Protein AF-A0A2B4SQ97-F1 (afdb_monomer)

Nearest PDB structures (foldseek):
  5eke-assembly1_D  TM=6.552E-01  e=1.549E-03  Synechocystis sp. PCC 6803 substr. Kazusa
  6te3-assembly1_A-2  TM=5.591E-01  e=5.714E-03  Homo sapiens
  6fxk-assembly1_A-2  TM=5.061E-01  e=2.547E-03  Homo sapiens
  6fxr-assembly1_A  TM=4.948E-01  e=6.081E-03  Homo sapiens
  6tex-assembly1_A  TM=4.545E-01  e=8.297E-03  Homo sapiens

Foldseek 3Di:
DPPQAFDPDAQEEAEEEEEEDELPPPLLVVLCVVFPCVVQPVRHYQYAYEYEDPPDDPVSNVVVVVVCVPPVRYDYDPDDPALFAQLSVVVVLSNDNRHHHYLKYKAAYSQKQALVLLVSLQSVVDDSPQEKEAAWDQPDQAAIWHARNIIMDGNVLSVQLVPPDLQPQWGDSHNGLSSQVSVQVCVVVVNDHQYWHDPLEAAPDQLVVPPCLPQPALSCVRHRMGGNHDSVSSNNCRVRNVSHNDPPDRDDTDGCVRVHPHPNHRDLVPDDDQRRDDIDRVNVVDHDDCVSHDDPPDD

Solvent-accessible surface area (backbone atoms only — not comparable to full-atom values): 16457 Å² total; per-residue (Å²): 130,96,78,79,71,65,48,93,81,47,54,67,28,49,34,38,37,39,32,46,44,61,74,84,47,54,63,36,53,50,28,42,55,75,31,56,50,66,73,46,74,66,52,54,26,38,63,37,37,37,25,51,58,38,92,62,52,73,66,55,48,50,51,50,52,53,51,39,73,73,66,71,40,68,45,70,39,97,34,59,95,63,57,37,44,20,58,50,50,54,50,51,55,51,48,45,63,28,47,39,43,46,43,29,37,37,40,26,38,57,32,48,35,56,26,51,40,44,50,57,56,48,56,81,78,46,70,69,57,35,25,38,40,28,38,59,48,68,89,44,67,49,51,31,35,48,42,52,58,43,32,35,32,10,40,58,42,57,50,53,65,70,67,47,58,68,85,71,42,61,30,28,52,48,36,30,60,26,51,29,52,53,50,50,56,42,48,76,70,72,49,78,71,47,46,32,36,40,87,33,45,45,62,77,79,40,38,73,79,39,76,74,57,80,77,45,72,36,42,40,79,69,28,51,28,37,26,44,30,47,44,66,49,36,43,57,40,48,78,51,16,71,58,41,80,67,78,92,64,82,80,86,74,42,43,42,76,76,74,36,96,39,65,88,34,58,42,74,90,72,49,59,74,70,72,43,73,80,74,40,46,44,76,71,65,70,82,63,60,74,87,69,47,64,85,78,77,78,131

Radius of gyration: 18.59 Å; Cα contacts (8 Å, |Δi|>4): 536; chains: 1; bounding box: 49×45×44 Å

Organism: Stylophora pistillata (NCBI:txid50429)

Sequence (299 aa):
MSSLQEVVNKVSVMLLLIVTTAPSRFDRREAIRATWWKNCDGTEVKCVFFTDGLRLTTDLQKNLSAEQKIHRDIEFMPFEETRIFGIRFLYQILWAKAKFKFKFMLHMDDDYFLCLENLKSELYHRPSKSLVWGSYHCSFKDIIYVDEAWIVFSSDVIERFLSQDPQTILCHPHSDQQIAVWLSTLNGSKVTLIEFHDQRLHHYPPARQLDHFKNFPRICDKYLGVHGSSPEMITNFWRNSADKRLILKLPKLTRITETCHFPNVFNISKVAGMYQFDLRPCITNPRWTPGEGMWRGTQ

pLDDT: mean 91.1, std 11.52, range [30.0, 98.81]

Structure (mmCIF, N/CA/C/O backbone):
data_AF-A0A2B4SQ97-F1
#
_entry.id   AF-A0A2B4SQ97-F1
#
loop_
_atom_site.group_PDB
_atom_site.id
_atom_site.type_symbol
_atom_site.label_atom_id
_atom_site.label_alt_id
_atom_site.label_comp_id
_atom_site.label_asym_id
_atom_site.label_entity_id
_atom_site.label_seq_id
_atom_site.pdbx_PDB_ins_code
_atom_site.Cartn_x
_atom_site.Cartn_y
_atom_site.Cartn_z
_atom_site.occupancy
_atom_site.B_iso_or_equiv
_atom_site.auth_seq_id
_atom_site.auth_comp_id
_atom_site.auth_asym_id
_atom_site.auth_atom_id
_atom_site.pdbx_PDB_model_num
ATOM 1 N N . MET A 1 1 ? 18.515 4.394 4.996 1.00 55.19 1 MET A N 1
ATOM 2 C CA . MET A 1 1 ? 17.547 3.543 5.731 1.00 55.19 1 MET A CA 1
ATOM 3 C C . MET A 1 1 ? 18.087 3.040 7.084 1.00 55.19 1 MET A C 1
ATOM 5 O O . MET A 1 1 ? 17.504 2.133 7.658 1.00 55.19 1 MET A O 1
ATOM 9 N N . SER A 1 2 ? 19.161 3.622 7.642 1.00 46.09 2 SER A N 1
ATOM 10 C CA . SER A 1 2 ? 19.924 3.050 8.771 1.00 46.09 2 SER A CA 1
ATOM 11 C C . SER A 1 2 ? 19.325 3.261 10.175 1.00 46.09 2 SER A C 1
ATOM 13 O O . SER A 1 2 ? 20.053 3.153 11.155 1.00 46.09 2 SER A O 1
ATOM 15 N N . SER A 1 3 ? 18.033 3.582 10.301 1.00 57.16 3 SER A N 1
ATOM 16 C CA . SER A 1 3 ? 17.378 3.870 11.592 1.00 57.16 3 SER A CA 1
ATOM 17 C C . SER A 1 3 ? 16.227 2.921 11.950 1.00 57.16 3 SER A C 1
ATOM 19 O O . SER A 1 3 ? 15.632 3.059 13.018 1.00 57.16 3 SER A O 1
ATOM 21 N N . LEU A 1 4 ? 15.894 1.949 11.092 1.00 74.56 4 LEU A N 1
ATOM 22 C CA . LEU A 1 4 ? 14.848 0.969 11.387 1.00 74.56 4 LEU A CA 1
ATOM 23 C C . LEU A 1 4 ? 15.393 -0.123 12.312 1.00 74.56 4 LEU A C 1
ATOM 25 O O . LEU A 1 4 ? 16.046 -1.062 11.868 1.00 74.56 4 LEU A O 1
ATOM 29 N N . GLN A 1 5 ? 15.112 0.006 13.608 1.00 81.25 5 GLN A N 1
ATOM 30 C CA . GLN A 1 5 ? 15.460 -1.013 14.594 1.00 81.25 5 GLN A CA 1
ATOM 31 C C . GLN A 1 5 ? 14.360 -2.076 14.694 1.00 81.25 5 GLN A C 1
ATOM 33 O O . GLN A 1 5 ? 13.195 -1.765 14.988 1.00 81.25 5 GLN A O 1
ATOM 38 N N . GLU A 1 6 ? 14.749 -3.331 14.480 1.00 88.81 6 GLU A N 1
ATOM 39 C CA . GLU A 1 6 ? 13.910 -4.498 14.731 1.00 88.81 6 GLU A CA 1
ATOM 40 C C . GLU A 1 6 ? 13.592 -4.616 16.224 1.00 88.81 6 GLU A C 1
ATOM 42 O O . GLU A 1 6 ? 14.471 -4.490 17.079 1.00 88.81 6 GLU A O 1
ATOM 47 N N . VAL A 1 7 ? 12.316 -4.826 16.550 1.00 91.94 7 VAL A N 1
ATOM 48 C CA . VAL A 1 7 ? 11.899 -5.033 17.942 1.00 91.94 7 VAL A CA 1
ATOM 49 C C . VAL A 1 7 ? 12.003 -6.510 18.300 1.00 91.94 7 VAL A C 1
ATOM 51 O O . VAL A 1 7 ? 11.612 -7.376 17.519 1.00 91.94 7 VAL A O 1
ATOM 54 N N . VAL A 1 8 ? 12.484 -6.791 19.513 1.00 86.44 8 VAL A N 1
ATOM 55 C CA . VAL A 1 8 ? 12.654 -8.163 20.022 1.00 86.44 8 VAL A CA 1
ATOM 56 C C . VAL A 1 8 ? 11.306 -8.893 20.086 1.00 86.44 8 VAL A C 1
ATOM 58 O O . VAL A 1 8 ? 11.167 -10.009 19.593 1.00 86.44 8 VAL A O 1
ATOM 61 N N . ASN A 1 9 ? 10.284 -8.228 20.633 1.00 91.12 9 ASN A N 1
ATOM 62 C CA . ASN A 1 9 ? 8.938 -8.776 20.785 1.00 91.12 9 ASN A CA 1
ATOM 63 C C . ASN A 1 9 ? 7.972 -8.101 19.807 1.00 91.12 9 ASN A C 1
ATOM 65 O O . ASN A 1 9 ? 7.363 -7.078 20.114 1.00 91.12 9 ASN A O 1
ATOM 69 N N . LYS A 1 10 ? 7.847 -8.682 18.610 1.00 94.00 10 LYS A N 1
ATOM 70 C CA . LYS A 1 10 ? 6.918 -8.206 17.576 1.00 94.00 10 LYS A CA 1
ATOM 71 C C . LYS A 1 10 ? 5.472 -8.531 17.944 1.00 94.00 10 LYS A C 1
ATOM 73 O O . LYS A 1 10 ? 5.150 -9.679 18.259 1.00 94.00 10 LYS A O 1
ATOM 78 N N . VAL A 1 11 ? 4.593 -7.540 17.819 1.00 93.69 11 VAL A N 1
ATOM 79 C CA . VAL A 1 11 ? 3.143 -7.727 17.976 1.00 93.69 11 VAL A CA 1
ATOM 80 C C . VAL A 1 11 ? 2.622 -8.582 16.821 1.00 93.69 11 VAL A C 1
ATOM 82 O O . VAL A 1 11 ? 3.017 -8.375 15.672 1.00 93.69 11 VAL A O 1
ATOM 85 N N . SER A 1 12 ? 1.763 -9.555 17.134 1.00 97.12 12 SER A N 1
ATOM 86 C CA . SER A 1 12 ? 1.146 -10.433 16.137 1.00 97.12 12 SER A CA 1
ATOM 87 C C . SER A 1 12 ? -0.254 -9.948 15.782 1.00 97.12 12 SER A C 1
ATOM 89 O O . SER A 1 12 ? -1.074 -9.795 16.679 1.00 97.12 12 SER A O 1
ATOM 91 N N . VAL A 1 13 ? -0.527 -9.735 14.496 1.00 97.44 13 VAL A N 1
ATOM 92 C CA . VAL A 1 13 ? -1.835 -9.290 13.984 1.00 97.44 13 VAL A CA 1
ATOM 93 C C . VAL A 1 13 ? -2.258 -10.121 12.775 1.00 97.44 13 VAL A C 1
ATOM 95 O O . VAL A 1 13 ? -1.425 -10.721 12.092 1.00 97.44 13 VAL A O 1
ATOM 98 N N . MET A 1 14 ? -3.555 -10.182 12.478 1.00 97.75 14 MET A N 1
ATOM 99 C CA . MET A 1 14 ? -4.009 -10.786 11.225 1.00 97.75 14 MET A CA 1
ATOM 100 C C . MET A 1 14 ? -3.671 -9.867 10.051 1.00 97.75 14 MET A C 1
ATOM 102 O O . MET A 1 14 ? -3.045 -10.317 9.091 1.00 97.75 14 MET A O 1
ATOM 106 N N . LEU A 1 15 ? -4.055 -8.595 10.156 1.00 98.62 15 LEU A N 1
ATOM 107 C CA . LEU A 1 15 ? -3.886 -7.589 9.116 1.00 98.62 15 LEU A CA 1
ATOM 108 C C . LEU A 1 15 ? -3.093 -6.394 9.653 1.00 98.62 15 LEU A C 1
ATOM 110 O O . LEU A 1 15 ? -3.473 -5.777 10.648 1.00 98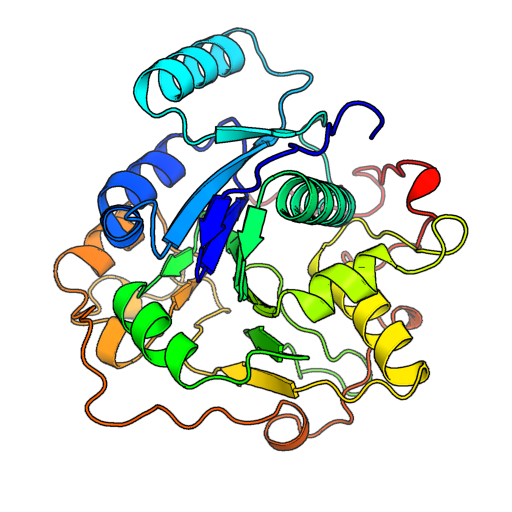.62 15 LEU A O 1
ATOM 114 N N . LEU A 1 16 ? -2.009 -6.049 8.966 1.00 98.69 16 LEU A N 1
ATOM 115 C CA . LEU A 1 16 ? -1.349 -4.756 9.101 1.00 98.69 16 LEU A CA 1
ATOM 116 C C . LEU A 1 16 ? -1.810 -3.858 7.949 1.00 98.69 16 LEU A C 1
ATOM 118 O O . LEU A 1 16 ? -1.516 -4.146 6.793 1.00 98.69 16 LEU A O 1
ATOM 122 N N . LEU A 1 17 ? -2.547 -2.798 8.256 1.00 98.75 17 LEU A N 1
ATOM 123 C CA . LEU A 1 17 ? -3.081 -1.851 7.285 1.00 98.75 17 LEU A CA 1
ATOM 124 C C . LEU A 1 17 ? -2.241 -0.571 7.320 1.00 98.75 17 LEU A C 1
ATOM 126 O O . LEU A 1 17 ? -2.154 0.105 8.346 1.00 98.75 17 LEU A O 1
ATOM 130 N N . ILE A 1 18 ? -1.612 -0.256 6.196 1.00 98.62 18 ILE A N 1
ATOM 131 C CA . ILE A 1 18 ? -0.789 0.933 5.996 1.00 98.62 18 ILE A CA 1
ATOM 132 C C . ILE A 1 18 ? -1.516 1.871 5.041 1.00 98.62 18 ILE A C 1
ATOM 134 O O . ILE A 1 18 ? -1.800 1.491 3.907 1.00 98.62 18 ILE A O 1
ATOM 138 N N . VAL A 1 19 ? -1.781 3.095 5.501 1.00 98.69 19 VAL A N 1
ATOM 139 C CA . VAL A 1 19 ? -2.300 4.176 4.654 1.00 98.69 19 VAL A CA 1
ATOM 140 C C . VAL A 1 19 ? -1.196 5.184 4.386 1.00 98.69 19 VAL A C 1
ATOM 142 O O . VAL A 1 19 ? -0.688 5.804 5.323 1.00 98.69 19 VAL A O 1
ATOM 145 N N . THR A 1 20 ? -0.849 5.387 3.120 1.00 97.38 20 THR A N 1
ATOM 146 C CA . THR A 1 20 ? 0.106 6.425 2.716 1.00 97.38 20 THR A CA 1
ATOM 147 C C . THR A 1 20 ? -0.618 7.761 2.556 1.00 97.38 20 THR A C 1
ATOM 149 O O . THR A 1 20 ? -1.603 7.863 1.830 1.00 97.38 20 THR A O 1
ATOM 152 N N . THR A 1 21 ? -0.140 8.801 3.238 1.00 96.88 21 THR A N 1
ATOM 153 C CA . THR A 1 21 ? -0.777 10.125 3.262 1.00 96.88 21 THR A CA 1
ATOM 154 C C . THR A 1 21 ? 0.260 11.242 3.286 1.00 96.88 21 THR A C 1
ATOM 156 O O . THR A 1 21 ? 1.352 11.086 3.831 1.00 96.88 21 THR A O 1
ATOM 159 N N . ALA A 1 22 ? -0.066 12.380 2.674 1.00 95.19 22 ALA A N 1
ATOM 160 C CA . ALA A 1 22 ? 0.820 13.539 2.681 1.00 95.19 22 ALA A CA 1
ATOM 161 C C . ALA A 1 22 ? 0.724 14.310 4.015 1.00 95.19 22 ALA A C 1
ATOM 163 O O . ALA A 1 22 ? -0.360 14.375 4.611 1.00 95.19 22 ALA A O 1
ATOM 164 N N . PRO A 1 23 ? 1.802 14.987 4.455 1.00 94.94 23 PRO A N 1
ATOM 165 C CA . PRO A 1 23 ? 1.831 15.769 5.697 1.00 94.94 23 PRO A CA 1
ATOM 166 C C . PRO A 1 23 ? 0.636 16.716 5.869 1.00 94.94 23 PRO A C 1
ATOM 168 O O . PRO A 1 23 ? 0.030 16.792 6.941 1.00 94.94 23 PRO A O 1
ATOM 171 N N . SER A 1 24 ? 0.260 17.391 4.783 1.00 95.25 24 SER A N 1
ATOM 172 C CA . SER A 1 24 ? -0.792 18.410 4.721 1.00 95.25 24 SER A CA 1
ATOM 173 C C . SER A 1 24 ? -2.225 17.866 4.762 1.00 95.25 24 SER A C 1
ATOM 175 O O . SER A 1 24 ? -3.145 18.630 5.045 1.00 95.25 24 SER A O 1
ATOM 177 N N . ARG A 1 25 ? -2.440 16.567 4.520 1.00 96.69 25 ARG A N 1
ATOM 178 C CA . ARG A 1 25 ? -3.770 15.948 4.344 1.00 96.69 25 ARG A CA 1
ATOM 179 C C . ARG A 1 25 ? -4.413 15.506 5.663 1.00 96.69 25 ARG A C 1
ATOM 181 O O . ARG A 1 25 ? -4.807 14.351 5.832 1.00 96.69 25 ARG A O 1
ATOM 188 N N . PHE A 1 26 ? -4.480 16.427 6.623 1.00 96.94 26 PHE A N 1
ATOM 189 C CA . PHE A 1 26 ? -5.114 16.182 7.924 1.00 96.94 26 PHE A CA 1
ATOM 190 C C . PHE A 1 26 ? -6.590 15.786 7.779 1.00 96.94 26 PHE A C 1
ATOM 192 O O . PHE A 1 26 ? -7.036 14.838 8.415 1.00 96.94 26 PHE A O 1
ATOM 199 N N . ASP A 1 27 ? -7.318 16.463 6.894 1.00 97.75 27 ASP A N 1
ATOM 200 C CA . ASP A 1 27 ? -8.733 16.230 6.592 1.00 97.75 27 ASP A CA 1
ATOM 201 C C . ASP A 1 27 ? -9.017 14.797 6.110 1.00 97.75 27 ASP A C 1
ATOM 203 O O . ASP A 1 27 ? -9.977 14.163 6.556 1.00 97.75 27 ASP A O 1
ATOM 207 N N . ARG A 1 28 ? -8.157 14.243 5.244 1.00 98.31 28 ARG A N 1
ATOM 208 C CA . ARG A 1 28 ? -8.256 12.846 4.795 1.00 98.31 28 ARG A CA 1
ATOM 209 C C . ARG A 1 28 ? -8.032 11.878 5.948 1.00 98.31 28 ARG A C 1
ATOM 211 O O . ARG A 1 28 ? -8.839 10.968 6.143 1.00 98.31 28 ARG A O 1
ATOM 218 N N . ARG A 1 29 ? -6.976 12.089 6.743 1.00 98.44 29 ARG A N 1
ATOM 219 C CA . ARG A 1 29 ? -6.704 11.254 7.925 1.00 98.44 29 ARG A CA 1
ATOM 220 C C . ARG A 1 29 ? -7.850 11.318 8.930 1.00 98.44 29 ARG A C 1
ATOM 222 O O . ARG A 1 29 ? -8.262 10.282 9.444 1.00 98.44 29 ARG A O 1
ATOM 229 N N . GLU A 1 30 ? -8.398 12.501 9.191 1.00 98.44 30 GLU A N 1
ATOM 230 C CA . GLU A 1 30 ? -9.537 12.691 10.089 1.00 98.44 30 GLU A CA 1
ATOM 231 C C . GLU A 1 30 ? -10.791 11.965 9.584 1.00 98.44 30 GLU A C 1
ATOM 233 O O . GLU A 1 30 ? -11.404 11.214 10.345 1.00 98.44 30 GLU A O 1
ATOM 238 N N . ALA A 1 31 ? -11.138 12.103 8.302 1.00 98.56 31 ALA A N 1
ATOM 239 C CA . ALA A 1 31 ? -12.279 11.400 7.716 1.00 98.56 31 ALA A CA 1
ATOM 240 C C . ALA A 1 31 ? -12.116 9.875 7.782 1.00 98.56 31 ALA A C 1
ATOM 242 O O . ALA A 1 31 ? -13.057 9.161 8.136 1.00 98.56 31 ALA A O 1
ATOM 243 N N . ILE A 1 32 ? -10.914 9.361 7.513 1.00 98.69 32 ILE A N 1
ATOM 244 C CA . ILE A 1 32 ? -10.603 7.937 7.666 1.00 98.69 32 ILE A CA 1
ATOM 245 C C . ILE A 1 32 ? -10.781 7.500 9.131 1.00 98.69 32 ILE A C 1
ATOM 247 O O . ILE A 1 32 ? -11.526 6.552 9.397 1.00 98.69 32 ILE A O 1
ATOM 251 N N . ARG A 1 33 ? -10.189 8.225 10.094 1.00 98.38 33 ARG A N 1
ATOM 252 C CA . ARG A 1 33 ? -10.339 7.960 11.542 1.00 98.38 33 ARG A CA 1
ATOM 253 C C . ARG A 1 33 ? -11.798 7.962 11.991 1.00 98.38 33 ARG A C 1
ATOM 255 O O . ARG A 1 33 ? -12.199 7.143 12.817 1.00 98.38 33 ARG A O 1
ATOM 262 N N . ALA A 1 34 ? -12.600 8.875 11.452 1.00 98.06 34 ALA A N 1
ATOM 263 C CA . ALA A 1 34 ? -14.011 9.020 11.785 1.00 98.06 34 ALA A CA 1
ATOM 264 C C . ALA A 1 34 ? -14.903 7.912 11.190 1.00 98.06 34 ALA A C 1
ATOM 266 O O . ALA A 1 34 ? -16.076 7.814 11.575 1.00 98.06 34 ALA A O 1
ATOM 267 N N . THR A 1 35 ? -14.371 7.076 10.295 1.00 98.12 35 THR A N 1
ATOM 268 C CA . THR A 1 35 ? -15.129 6.094 9.514 1.00 98.12 35 THR A CA 1
ATOM 269 C C . THR A 1 35 ? -14.584 4.675 9.684 1.00 98.12 35 THR A C 1
ATOM 271 O O . THR A 1 35 ? -14.587 4.161 10.802 1.00 98.12 35 THR A O 1
ATOM 274 N N . TRP A 1 36 ? -14.140 4.023 8.607 1.00 97.06 36 TRP A N 1
ATOM 275 C CA . TRP A 1 36 ? -13.773 2.607 8.578 1.00 97.06 36 TRP A CA 1
ATOM 276 C C . TRP A 1 36 ? -12.572 2.279 9.471 1.00 97.06 36 TRP A C 1
ATOM 278 O O . TRP A 1 36 ? -12.444 1.146 9.932 1.00 97.06 36 TRP A O 1
ATOM 288 N N . TRP A 1 37 ? -11.734 3.264 9.809 1.00 97.81 37 TRP A N 1
ATOM 289 C CA . TRP A 1 37 ? -10.631 3.086 10.758 1.00 97.81 37 TRP A CA 1
ATOM 290 C C . TRP A 1 37 ? -11.106 2.750 12.177 1.00 97.81 37 TRP A C 1
ATOM 292 O O . TRP A 1 37 ? -10.355 2.187 12.969 1.00 97.81 37 TRP A O 1
ATOM 302 N N . LYS A 1 38 ? -12.371 3.033 12.517 1.00 96.25 38 LYS A N 1
ATOM 303 C CA . LYS A 1 38 ? -12.968 2.615 13.798 1.00 96.25 38 LYS A CA 1
ATOM 304 C C . LYS A 1 38 ? -12.954 1.097 13.992 1.00 96.25 38 LYS A C 1
ATOM 306 O O . LYS A 1 38 ? -13.005 0.637 15.126 1.00 96.25 38 LYS A O 1
ATOM 311 N N . ASN A 1 39 ? -12.837 0.338 12.903 1.00 95.31 39 ASN A N 1
ATOM 312 C CA . ASN A 1 39 ? -12.751 -1.121 12.915 1.00 95.31 39 ASN A CA 1
ATOM 313 C C . ASN A 1 39 ? -11.303 -1.644 13.070 1.00 95.31 39 ASN A C 1
ATOM 315 O O . ASN A 1 39 ? -11.069 -2.856 13.036 1.00 95.31 39 ASN A O 1
ATOM 319 N N . CYS A 1 40 ? -10.324 -0.750 13.255 1.00 95.75 40 CYS A N 1
ATOM 320 C CA . CYS A 1 40 ? -8.940 -1.074 13.598 1.00 95.75 40 CYS A CA 1
ATOM 321 C C . CYS A 1 40 ? -8.806 -1.301 15.115 1.00 95.75 40 CYS A C 1
ATOM 323 O O . CYS A 1 40 ? -8.508 -0.381 15.873 1.00 95.75 40 CYS A O 1
ATOM 325 N N . ASP A 1 41 ? -9.024 -2.536 15.563 1.00 92.00 41 ASP A N 1
ATOM 326 C CA . ASP A 1 41 ? -9.043 -2.907 16.990 1.00 92.00 41 ASP A CA 1
ATOM 327 C C . ASP A 1 41 ? -7.652 -3.027 17.653 1.00 92.00 41 ASP A C 1
ATOM 329 O O . ASP A 1 41 ? -7.551 -3.192 18.869 1.00 92.00 41 ASP A O 1
ATOM 333 N N . GLY A 1 42 ? -6.567 -2.964 16.877 1.00 90.25 42 GLY A N 1
ATOM 334 C CA . GLY A 1 42 ? -5.191 -3.082 17.365 1.00 90.25 42 GLY A CA 1
ATOM 335 C C . GLY A 1 42 ? -4.754 -4.499 17.755 1.00 90.25 42 GLY A C 1
ATOM 336 O O . GLY A 1 42 ? -3.595 -4.676 18.132 1.00 90.25 42 GLY A O 1
ATOM 337 N N . THR A 1 43 ? -5.634 -5.497 17.643 1.00 90.69 43 THR A N 1
ATOM 338 C CA . THR A 1 43 ? -5.379 -6.903 18.007 1.00 90.69 43 THR A CA 1
ATOM 339 C C . THR A 1 43 ? -5.451 -7.819 16.788 1.00 90.69 43 THR A C 1
ATOM 341 O O . THR A 1 43 ? -4.492 -8.519 16.467 1.00 90.69 43 THR A O 1
ATOM 344 N N . GLU A 1 44 ? -6.559 -7.779 16.058 1.00 95.31 44 GLU A N 1
ATOM 345 C CA . GLU A 1 44 ? -6.754 -8.448 14.780 1.00 95.31 44 GLU A CA 1
ATOM 346 C C . GLU A 1 44 ? -6.210 -7.574 13.645 1.00 95.31 44 GLU A C 1
ATOM 348 O O . GLU A 1 44 ? -5.498 -8.074 12.766 1.00 95.31 44 GLU A O 1
ATOM 353 N N . VAL A 1 45 ? -6.494 -6.268 13.697 1.00 97.50 45 VAL A N 1
ATOM 354 C CA . VAL A 1 45 ? -6.093 -5.294 12.675 1.00 97.50 45 VAL A CA 1
ATOM 355 C C . VAL A 1 45 ? -5.321 -4.137 13.295 1.00 97.50 45 VAL A C 1
ATOM 357 O O . VAL A 1 45 ? -5.856 -3.374 14.101 1.00 97.50 45 VAL A O 1
ATOM 360 N N . LYS A 1 46 ? -4.067 -3.954 12.872 1.00 98.00 46 LYS A N 1
ATOM 361 C CA . LYS A 1 46 ? -3.276 -2.765 13.207 1.00 98.00 46 LYS A CA 1
ATOM 362 C C . LYS A 1 46 ? -3.264 -1.811 12.021 1.00 98.00 46 LYS A C 1
ATOM 364 O O . LYS A 1 46 ? -2.740 -2.166 10.974 1.00 98.00 46 LYS A O 1
ATOM 369 N N . CYS A 1 47 ? -3.785 -0.604 12.214 1.00 98.50 47 CYS A N 1
ATOM 370 C CA . CYS A 1 47 ? -3.764 0.460 11.211 1.00 98.50 47 CYS A CA 1
ATOM 371 C C . CYS A 1 47 ? -2.718 1.519 11.571 1.00 98.50 47 CYS A C 1
ATOM 373 O O . CYS A 1 47 ? -2.581 1.860 12.752 1.00 98.50 47 CYS A O 1
ATOM 375 N N . VAL A 1 48 ? -1.967 1.995 10.575 1.00 98.38 48 VAL A N 1
ATOM 376 C CA . VAL A 1 48 ? -0.934 3.034 10.722 1.00 98.38 48 VAL A CA 1
ATOM 377 C C . VAL A 1 48 ? -0.914 3.942 9.494 1.00 98.38 48 VAL A C 1
ATOM 379 O O . VAL A 1 48 ? -0.904 3.466 8.358 1.00 98.38 48 VAL A O 1
ATOM 382 N N . PHE A 1 49 ? -0.901 5.253 9.727 1.00 98.69 49 PHE A N 1
ATOM 383 C CA . PHE A 1 49 ? -0.668 6.249 8.689 1.00 98.69 49 PHE A CA 1
ATOM 384 C C . PHE A 1 49 ? 0.829 6.420 8.475 1.00 98.69 49 PHE A C 1
ATOM 386 O O . PHE A 1 49 ? 1.583 6.545 9.434 1.00 98.69 49 PHE A O 1
ATOM 393 N N . PHE A 1 50 ? 1.259 6.486 7.225 1.00 98.19 50 PHE A N 1
ATOM 394 C CA . PHE A 1 50 ? 2.629 6.804 6.857 1.00 98.19 50 PHE A CA 1
ATOM 395 C C . PHE A 1 50 ? 2.677 8.168 6.189 1.00 98.19 50 PHE A C 1
ATOM 397 O O . PHE A 1 50 ? 2.021 8.376 5.171 1.00 98.19 50 PHE A O 1
ATOM 404 N N . THR A 1 51 ? 3.487 9.069 6.741 1.00 96.00 51 THR A N 1
ATOM 405 C CA . THR A 1 51 ? 3.702 10.414 6.191 1.00 96.00 51 THR A CA 1
ATOM 406 C C . THR A 1 51 ? 5.185 10.739 6.107 1.00 96.00 51 THR A C 1
ATOM 408 O O . THR A 1 51 ? 5.989 10.244 6.895 1.00 96.00 51 THR A O 1
ATOM 411 N N . ASP A 1 52 ? 5.558 11.601 5.170 1.00 94.12 52 ASP A N 1
ATOM 412 C CA . ASP A 1 52 ? 6.916 12.138 5.083 1.00 94.12 52 ASP A CA 1
ATOM 413 C C . ASP A 1 52 ? 7.218 13.065 6.275 1.00 94.12 52 ASP A C 1
ATOM 415 O O . ASP A 1 52 ? 6.357 13.826 6.721 1.00 94.12 52 ASP A 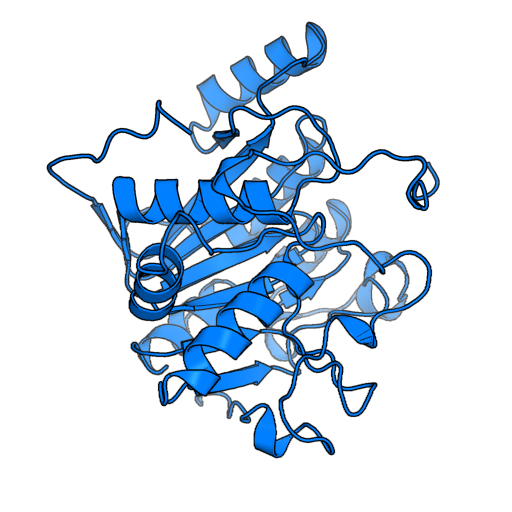O 1
ATOM 419 N N . GLY A 1 53 ? 8.434 12.976 6.819 1.00 92.00 53 GLY A N 1
ATOM 420 C CA . GLY A 1 53 ? 8.845 13.689 8.034 1.00 92.00 53 GLY A CA 1
ATOM 421 C C . GLY A 1 53 ? 9.934 14.749 7.845 1.00 92.00 53 GLY A C 1
ATOM 422 O O . GLY A 1 53 ? 10.253 15.452 8.802 1.00 92.00 53 GLY A O 1
ATOM 423 N N . LEU A 1 54 ? 10.535 14.877 6.656 1.00 90.38 54 LEU A N 1
ATOM 424 C CA . LEU A 1 54 ? 11.630 15.825 6.408 1.00 90.38 54 LEU A CA 1
ATOM 425 C C . LEU A 1 54 ? 11.160 17.076 5.658 1.00 90.38 54 LEU A C 1
ATOM 427 O O . LEU A 1 54 ? 10.252 17.023 4.834 1.00 90.38 54 LEU A O 1
ATOM 431 N N . ARG A 1 55 ? 11.842 18.202 5.925 1.00 88.81 55 ARG A N 1
ATOM 432 C CA . ARG A 1 55 ? 11.629 19.520 5.286 1.00 88.81 55 ARG A CA 1
ATOM 433 C C . ARG A 1 55 ? 10.182 20.021 5.320 1.00 88.81 55 ARG A C 1
ATOM 435 O O . ARG A 1 55 ? 9.729 20.711 4.411 1.00 88.81 55 ARG A O 1
ATOM 442 N N . LEU A 1 56 ? 9.481 19.702 6.400 1.00 90.38 56 LEU A N 1
ATOM 443 C CA . LEU A 1 56 ? 8.166 20.259 6.683 1.00 90.38 56 LEU A CA 1
ATOM 444 C C . LEU A 1 56 ? 8.287 21.745 7.033 1.00 90.38 56 LEU A C 1
ATOM 446 O O . LEU A 1 56 ? 9.280 22.180 7.619 1.00 90.38 56 LEU A O 1
ATOM 450 N N . THR A 1 57 ? 7.260 22.526 6.704 1.00 93.31 57 THR A N 1
ATOM 451 C CA . THR A 1 57 ? 7.136 23.887 7.236 1.00 93.31 57 THR A CA 1
ATOM 452 C C . THR A 1 57 ? 6.898 23.833 8.745 1.00 93.31 57 THR A C 1
ATOM 454 O O . THR A 1 57 ? 6.375 22.844 9.266 1.00 93.31 57 THR A O 1
ATOM 457 N N . THR A 1 58 ? 7.237 24.909 9.457 1.00 94.88 58 THR A N 1
ATOM 458 C CA . THR A 1 58 ? 7.025 25.007 10.911 1.00 94.88 58 THR A CA 1
ATOM 459 C C . THR A 1 58 ? 5.570 24.730 11.302 1.00 94.88 58 THR A C 1
ATOM 461 O O . THR A 1 58 ? 5.317 24.021 12.276 1.00 94.88 58 THR A O 1
ATOM 464 N N . ASP A 1 59 ? 4.611 25.223 10.512 1.00 95.19 59 ASP A N 1
ATOM 465 C CA . ASP A 1 59 ? 3.182 25.012 10.758 1.00 95.19 59 ASP A CA 1
ATOM 466 C C . ASP A 1 59 ? 2.775 23.548 10.565 1.00 95.19 59 ASP A C 1
ATOM 468 O O . ASP A 1 59 ? 2.098 22.980 11.425 1.00 95.19 59 ASP A O 1
ATOM 472 N N . LEU A 1 60 ? 3.237 22.899 9.488 1.00 94.19 60 LEU A N 1
ATOM 473 C CA . LEU A 1 60 ? 2.979 21.474 9.262 1.00 94.19 60 LEU A CA 1
ATOM 474 C C . LEU A 1 60 ? 3.596 20.616 10.366 1.00 94.19 60 LEU A C 1
ATOM 476 O O . LEU A 1 60 ? 2.931 19.720 10.882 1.00 94.19 60 LEU A O 1
ATOM 480 N N . GLN A 1 61 ? 4.830 20.914 10.776 1.00 94.69 61 GLN A N 1
ATOM 481 C CA . GLN A 1 61 ? 5.501 20.196 11.857 1.00 94.69 61 GLN A CA 1
ATOM 482 C C . GLN A 1 61 ? 4.744 20.340 13.185 1.00 94.69 61 GLN A C 1
ATOM 484 O O . GLN A 1 61 ? 4.577 19.352 13.907 1.00 94.69 61 GLN A O 1
ATOM 489 N N . LYS A 1 62 ? 4.255 21.545 13.507 1.00 96.12 62 LYS A N 1
ATOM 490 C CA . LYS A 1 62 ? 3.464 21.807 14.718 1.00 96.12 62 LYS A CA 1
ATOM 491 C C . LYS A 1 62 ? 2.133 21.055 14.690 1.00 96.12 62 LYS A C 1
ATOM 493 O O . LYS A 1 62 ? 1.799 20.393 15.673 1.00 96.12 62 LYS A O 1
ATOM 498 N N . ASN A 1 63 ? 1.406 21.123 13.576 1.00 95.56 63 ASN A N 1
ATOM 499 C CA . ASN A 1 63 ? 0.105 20.471 13.422 1.00 95.56 63 ASN A CA 1
ATOM 500 C C . ASN A 1 63 ? 0.230 18.943 13.474 1.00 95.56 63 ASN A C 1
ATOM 502 O O . ASN A 1 63 ? -0.484 18.307 14.245 1.00 95.56 63 ASN A O 1
ATOM 506 N N . LEU A 1 64 ? 1.191 18.359 12.751 1.00 95.81 64 LEU A N 1
ATOM 507 C CA . LEU A 1 64 ? 1.458 16.917 12.788 1.00 95.81 64 LEU A CA 1
ATOM 508 C C . LEU A 1 64 ? 1.919 16.440 14.166 1.00 95.81 64 LEU A C 1
ATOM 510 O O . LEU A 1 64 ? 1.511 15.373 14.615 1.00 95.81 64 LEU A O 1
ATOM 514 N N . SER A 1 65 ? 2.744 17.224 14.866 1.00 95.56 65 SER A N 1
ATOM 515 C CA . SER A 1 65 ? 3.158 16.887 16.234 1.00 95.56 65 SER A CA 1
ATOM 516 C C . SER A 1 65 ? 1.971 16.898 17.202 1.00 95.56 65 SER A C 1
ATOM 518 O O . SER A 1 65 ? 1.873 16.027 18.068 1.00 95.56 65 SER A O 1
ATOM 520 N N . ALA A 1 66 ? 1.056 17.863 17.059 1.00 96.88 66 ALA A N 1
ATOM 521 C CA . ALA A 1 66 ? -0.171 17.925 17.850 1.00 96.88 66 ALA A CA 1
ATOM 522 C C . ALA A 1 66 ? -1.107 16.747 17.538 1.00 96.88 66 ALA A C 1
ATOM 524 O O . ALA A 1 66 ? -1.572 16.080 18.462 1.00 96.88 66 ALA A O 1
ATOM 525 N N . GLU A 1 67 ? -1.313 16.443 16.255 1.00 97.75 67 GLU A N 1
ATOM 526 C CA . GLU A 1 67 ? -2.083 15.288 15.784 1.00 97.75 67 GLU A CA 1
ATOM 527 C C . GLU A 1 67 ? -1.510 13.976 16.341 1.00 97.75 67 GLU A C 1
ATOM 529 O O . GLU A 1 67 ? -2.227 13.193 16.965 1.00 97.75 67 GLU A O 1
ATOM 534 N N . GLN A 1 68 ? -0.198 13.763 16.208 1.00 97.25 68 GLN A N 1
ATOM 535 C CA . GLN A 1 68 ? 0.463 12.550 16.683 1.00 97.25 68 GLN A CA 1
ATOM 536 C C . GLN A 1 68 ? 0.407 12.409 18.207 1.00 97.25 68 GLN A C 1
ATOM 538 O O . GLN A 1 68 ? 0.276 11.295 18.718 1.00 97.25 68 GLN A O 1
ATOM 543 N N . LYS A 1 69 ? 0.474 13.517 18.957 1.00 97.38 69 LYS A N 1
ATOM 544 C CA . LYS A 1 69 ? 0.336 13.494 20.422 1.00 97.38 69 LYS A CA 1
ATOM 545 C C . LYS A 1 69 ? -1.028 12.944 20.853 1.00 97.38 69 LYS A C 1
ATOM 547 O O . LYS A 1 69 ? -1.099 12.267 21.881 1.00 97.38 69 LYS A O 1
ATOM 552 N N . ILE A 1 70 ? -2.070 13.232 20.073 1.00 97.12 70 ILE A N 1
ATOM 553 C CA . ILE A 1 70 ? -3.450 12.809 20.322 1.00 97.12 70 ILE A CA 1
ATOM 554 C C . ILE A 1 70 ? -3.666 11.369 19.844 1.00 97.12 70 ILE A C 1
ATOM 556 O O . ILE A 1 70 ? -4.105 10.531 20.629 1.00 97.12 70 ILE A O 1
ATOM 560 N N . HIS A 1 71 ? -3.346 11.073 18.583 1.00 97.19 71 HIS A N 1
ATOM 561 C CA . HIS A 1 71 ? -3.773 9.830 17.933 1.00 97.19 71 HIS A CA 1
ATOM 562 C C . HIS A 1 71 ? -2.743 8.697 17.989 1.00 97.19 71 HIS A C 1
ATOM 564 O O . HIS A 1 71 ? -3.130 7.532 18.061 1.00 97.19 71 HIS A O 1
ATOM 570 N N . ARG A 1 72 ? -1.440 9.018 18.016 1.00 96.62 72 ARG A N 1
ATOM 571 C CA . ARG A 1 72 ? -0.328 8.045 18.081 1.00 96.62 72 ARG A CA 1
ATOM 572 C C . ARG A 1 72 ? -0.402 6.945 17.016 1.00 96.62 72 ARG A C 1
ATOM 574 O O . ARG A 1 72 ? -0.041 5.793 17.271 1.00 96.62 72 ARG A O 1
ATOM 581 N N . ASP A 1 73 ? -0.892 7.297 15.836 1.00 97.19 73 ASP A N 1
ATOM 582 C CA . ASP A 1 73 ? -1.153 6.379 14.729 1.00 97.19 73 ASP A CA 1
ATOM 583 C C . ASP A 1 73 ? -0.376 6.728 13.453 1.00 97.19 73 ASP A C 1
ATOM 585 O O . ASP A 1 73 ? -0.551 6.056 12.438 1.00 97.19 73 ASP A O 1
ATOM 589 N N . ILE A 1 74 ? 0.511 7.726 13.514 1.00 97.81 74 ILE A N 1
ATOM 590 C CA . ILE A 1 74 ? 1.368 8.151 12.407 1.00 97.81 74 ILE A CA 1
ATOM 591 C C . ILE A 1 74 ? 2.787 7.602 12.593 1.00 97.81 74 ILE A C 1
ATOM 593 O O . ILE A 1 74 ? 3.400 7.771 13.650 1.00 97.81 74 ILE A O 1
ATOM 597 N N . GLU A 1 75 ? 3.325 6.993 11.542 1.00 97.00 75 GLU A N 1
ATOM 598 C CA . GLU A 1 75 ? 4.741 6.690 11.358 1.00 97.00 75 GLU A CA 1
ATOM 599 C C . GLU A 1 75 ? 5.351 7.713 10.387 1.00 97.00 75 GLU A C 1
ATOM 601 O O . GLU A 1 75 ? 4.865 7.910 9.268 1.00 97.00 75 GLU A O 1
ATOM 606 N N . PHE A 1 76 ? 6.432 8.368 10.814 1.00 95.44 76 PHE A N 1
ATOM 607 C CA . PHE A 1 76 ? 7.134 9.360 10.002 1.00 95.44 76 PHE A CA 1
ATOM 608 C C . PHE A 1 76 ? 8.255 8.702 9.206 1.00 95.44 76 PHE A C 1
ATOM 610 O O . PHE A 1 76 ? 9.215 8.167 9.763 1.00 95.44 76 PHE A O 1
ATOM 617 N N . MET A 1 77 ? 8.163 8.787 7.886 1.00 94.44 77 MET A N 1
ATOM 618 C CA . MET A 1 77 ? 9.220 8.345 6.993 1.00 94.44 77 MET A CA 1
ATOM 619 C C . MET A 1 77 ? 10.336 9.395 6.924 1.00 94.44 77 MET A C 1
ATOM 621 O O . MET A 1 77 ? 10.052 10.596 6.878 1.00 94.44 77 MET A O 1
ATOM 625 N N . PRO A 1 78 ? 11.612 8.982 6.844 1.00 92.12 78 PRO A N 1
ATOM 626 C CA . PRO A 1 78 ? 12.757 9.885 6.763 1.00 92.12 78 PRO A CA 1
ATOM 627 C C . PRO A 1 78 ? 12.939 10.423 5.334 1.00 92.12 78 PRO A C 1
ATOM 629 O O . PRO A 1 78 ? 14.020 10.331 4.748 1.00 92.12 78 PRO A O 1
ATOM 632 N N . PHE A 1 79 ? 11.869 10.956 4.748 1.00 90.06 79 PHE A N 1
ATOM 633 C CA . PHE A 1 79 ? 11.838 11.460 3.384 1.00 90.06 79 PHE A CA 1
ATOM 634 C C . PHE A 1 79 ? 11.200 12.842 3.301 1.00 90.06 79 PHE A C 1
ATOM 636 O O . PHE A 1 79 ? 10.462 13.265 4.187 1.00 90.06 79 PHE A O 1
ATOM 643 N N . GLU A 1 80 ? 11.533 13.531 2.214 1.00 85.00 80 GLU A N 1
ATOM 644 C CA . GLU A 1 80 ? 10.890 14.764 1.768 1.00 85.00 80 GLU A CA 1
ATOM 645 C C . GLU A 1 80 ? 9.742 14.407 0.819 1.00 85.00 80 GLU A C 1
ATOM 647 O O . GLU A 1 80 ? 9.835 13.413 0.086 1.00 85.00 80 GLU A O 1
ATOM 652 N N . GLU A 1 81 ? 8.715 15.256 0.762 1.00 78.44 81 GLU A N 1
ATOM 653 C CA . GLU A 1 81 ? 7.563 15.092 -0.131 1.00 78.44 81 GLU A CA 1
ATOM 654 C C . GLU A 1 81 ? 7.961 15.245 -1.611 1.00 78.44 81 GLU A C 1
ATOM 656 O O . GLU A 1 81 ? 7.884 16.307 -2.223 1.00 78.44 81 GLU A O 1
ATOM 661 N N . THR A 1 82 ? 8.453 14.150 -2.188 1.00 79.00 82 THR A N 1
ATOM 662 C CA . THR A 1 82 ? 8.961 14.058 -3.566 1.00 79.00 82 THR A CA 1
ATOM 663 C C . THR A 1 82 ? 8.403 12.823 -4.287 1.00 79.00 82 THR A C 1
ATOM 665 O O . THR A 1 82 ? 7.663 12.028 -3.703 1.00 79.00 82 THR A O 1
ATOM 668 N N . ARG A 1 83 ? 8.718 12.624 -5.573 1.00 76.12 83 ARG A N 1
ATOM 669 C CA . ARG A 1 83 ? 8.232 11.474 -6.363 1.00 76.12 83 ARG A CA 1
ATOM 670 C C . ARG A 1 83 ? 9.100 10.231 -6.140 1.00 76.12 83 ARG A C 1
ATOM 672 O O . ARG A 1 83 ? 9.915 9.861 -6.980 1.00 76.12 83 ARG A O 1
ATOM 679 N N . ILE A 1 84 ? 8.948 9.626 -4.969 1.00 86.19 84 ILE A N 1
ATOM 680 C CA . ILE A 1 84 ? 9.729 8.467 -4.513 1.00 86.19 84 ILE A CA 1
ATOM 681 C C . ILE A 1 84 ? 8.821 7.372 -3.930 1.00 86.19 84 ILE A C 1
ATOM 683 O O . ILE A 1 84 ? 9.155 6.751 -2.922 1.00 86.19 84 ILE A O 1
ATOM 687 N N . PHE A 1 85 ? 7.646 7.156 -4.528 1.00 90.12 85 PHE A N 1
ATOM 688 C CA . PHE A 1 85 ? 6.623 6.253 -3.988 1.00 90.12 85 PHE A CA 1
ATOM 689 C C . PHE A 1 85 ? 7.136 4.820 -3.820 1.00 90.12 85 PHE A C 1
ATOM 691 O O . PHE A 1 85 ? 6.900 4.214 -2.779 1.00 90.12 85 PHE A O 1
ATOM 698 N N . GLY A 1 86 ? 7.945 4.320 -4.756 1.00 93.25 86 GLY A N 1
ATOM 699 C CA . GLY A 1 86 ? 8.578 3.011 -4.609 1.00 93.25 86 GLY A CA 1
ATOM 700 C C . GLY A 1 86 ? 9.546 2.918 -3.415 1.00 93.25 86 GLY A C 1
ATOM 701 O O . GLY A 1 86 ? 9.546 1.931 -2.676 1.00 93.25 86 GLY A O 1
ATOM 702 N N . ILE A 1 87 ? 10.320 3.973 -3.134 1.00 93.94 87 ILE A N 1
ATOM 703 C CA . ILE A 1 87 ? 11.198 4.021 -1.948 1.00 93.94 87 ILE A CA 1
ATOM 704 C C . ILE A 1 87 ? 10.378 4.095 -0.652 1.00 93.94 87 ILE A C 1
ATOM 706 O O . ILE A 1 87 ? 10.754 3.469 0.344 1.00 93.94 87 ILE A O 1
ATOM 710 N N . ARG A 1 88 ? 9.243 4.811 -0.657 1.00 95.06 88 ARG A N 1
ATOM 711 C CA . ARG A 1 88 ? 8.300 4.825 0.476 1.00 95.06 88 ARG A CA 1
ATOM 712 C C . ARG A 1 88 ? 7.749 3.430 0.747 1.00 95.06 88 ARG A C 1
ATOM 714 O O . ARG A 1 88 ? 7.801 2.989 1.892 1.00 95.06 88 ARG A O 1
ATOM 721 N N . PHE A 1 89 ? 7.334 2.711 -0.294 1.00 97.31 89 PHE A N 1
ATOM 722 C CA . PHE A 1 89 ? 6.875 1.331 -0.159 1.00 97.31 89 PHE A CA 1
ATOM 723 C C . PHE A 1 89 ? 7.963 0.417 0.420 1.00 97.31 89 PHE A C 1
ATOM 725 O O . PHE A 1 89 ? 7.701 -0.301 1.383 1.00 97.31 89 PHE A O 1
ATOM 732 N N . LEU A 1 90 ? 9.209 0.504 -0.073 1.00 96.50 90 LEU A N 1
ATOM 733 C CA . LEU A 1 90 ? 10.335 -0.256 0.491 1.00 96.50 90 LEU A CA 1
ATOM 734 C C . LEU A 1 90 ? 10.523 0.038 1.991 1.00 96.50 90 LEU A C 1
ATOM 736 O O . LEU A 1 90 ? 10.703 -0.881 2.790 1.00 96.50 90 LEU A O 1
ATOM 740 N N . TYR A 1 91 ? 10.458 1.311 2.392 1.00 96.19 91 TYR A N 1
ATOM 741 C CA . TYR A 1 91 ? 10.549 1.694 3.803 1.00 96.19 91 TYR A CA 1
ATOM 742 C C . TYR A 1 91 ? 9.401 1.111 4.634 1.00 96.19 91 TYR A C 1
ATOM 744 O O . TYR A 1 91 ? 9.643 0.568 5.712 1.00 96.19 91 TYR A O 1
ATOM 752 N N . GLN A 1 92 ? 8.168 1.184 4.132 1.00 97.94 92 GLN A N 1
ATOM 753 C CA . GLN A 1 92 ? 6.978 0.660 4.803 1.00 97.94 92 GLN A CA 1
ATOM 754 C C . GLN A 1 92 ? 7.077 -0.844 5.048 1.00 97.94 92 GLN A C 1
ATOM 756 O O . GLN A 1 92 ? 6.803 -1.296 6.159 1.00 97.94 92 GLN A O 1
ATOM 761 N N . ILE A 1 93 ? 7.520 -1.622 4.056 1.00 98.06 93 ILE A N 1
ATOM 762 C CA . ILE A 1 93 ? 7.646 -3.075 4.216 1.00 98.06 93 ILE A CA 1
ATOM 763 C C . ILE A 1 93 ? 8.811 -3.466 5.140 1.00 98.06 93 ILE A C 1
ATOM 765 O O . ILE A 1 93 ? 8.676 -4.409 5.925 1.00 98.06 93 ILE A O 1
ATOM 769 N N . LEU A 1 94 ? 9.919 -2.712 5.123 1.00 96.88 94 LEU A N 1
ATOM 770 C CA . LEU A 1 94 ? 1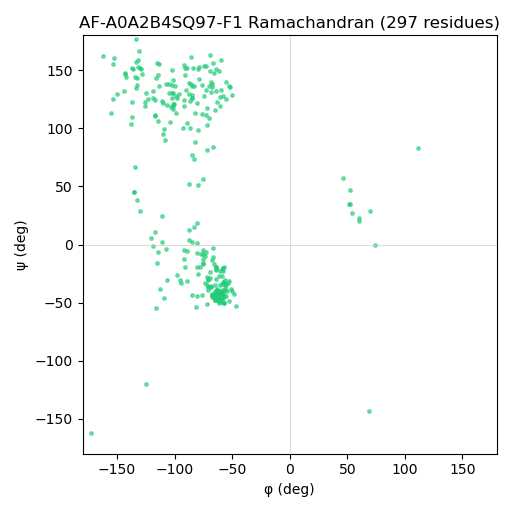1.019 -2.879 6.079 1.00 96.88 94 LEU A CA 1
ATOM 771 C C . LEU A 1 94 ? 10.544 -2.597 7.508 1.00 96.88 94 LEU A C 1
ATOM 773 O O . LEU A 1 94 ? 10.766 -3.409 8.407 1.00 96.88 94 LEU A O 1
ATOM 777 N N . TRP A 1 95 ? 9.842 -1.480 7.716 1.00 97.44 95 TRP A N 1
ATOM 778 C CA . TRP A 1 95 ? 9.253 -1.132 9.008 1.00 97.44 95 TRP A CA 1
ATOM 779 C C . TRP A 1 95 ? 8.258 -2.201 9.470 1.00 97.44 95 TRP A C 1
ATOM 781 O O . TRP A 1 95 ? 8.333 -2.671 10.607 1.00 97.44 95 TRP A O 1
ATOM 791 N N . ALA A 1 96 ? 7.381 -2.658 8.575 1.00 97.88 96 ALA A N 1
ATOM 792 C CA . ALA A 1 96 ? 6.366 -3.657 8.879 1.00 97.88 96 ALA A CA 1
ATOM 793 C C . ALA A 1 96 ? 7.009 -4.944 9.404 1.00 97.88 96 ALA A C 1
ATOM 795 O O . ALA A 1 96 ? 6.630 -5.441 10.469 1.00 97.88 96 ALA A O 1
ATOM 796 N N . LYS A 1 97 ? 8.031 -5.457 8.705 1.00 96.88 97 LYS A N 1
ATOM 797 C CA . LYS A 1 97 ? 8.755 -6.665 9.121 1.00 96.88 97 LYS A CA 1
ATOM 798 C C . LYS A 1 97 ? 9.628 -6.451 10.348 1.00 96.88 97 LYS A C 1
ATOM 800 O O . LYS A 1 97 ? 9.790 -7.397 11.117 1.00 96.88 97 LYS A O 1
ATOM 805 N N . ALA A 1 98 ? 10.143 -5.247 10.578 1.00 96.31 98 ALA A N 1
ATOM 806 C CA . ALA A 1 98 ? 10.904 -4.919 11.780 1.00 96.31 98 ALA A CA 1
ATOM 807 C C . ALA A 1 98 ? 10.024 -4.856 13.041 1.00 96.31 98 ALA A C 1
ATOM 809 O O . ALA A 1 98 ? 10.511 -5.160 14.131 1.00 96.31 98 ALA A O 1
ATOM 810 N N . LYS A 1 99 ? 8.745 -4.473 12.917 1.00 95.88 99 LYS A N 1
ATOM 811 C CA . LYS A 1 99 ? 7.859 -4.180 14.060 1.00 95.88 99 LYS A CA 1
ATOM 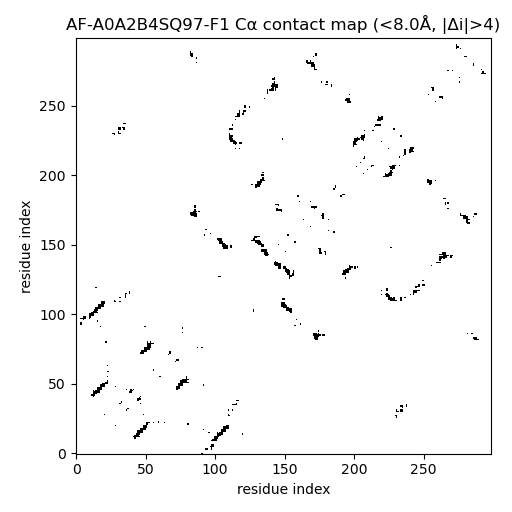812 C C . LYS A 1 99 ? 6.786 -5.239 14.338 1.00 95.88 99 LYS A C 1
ATOM 814 O O . LYS A 1 99 ? 6.413 -5.427 15.497 1.00 95.88 99 LYS A O 1
ATOM 819 N N . PHE A 1 100 ? 6.307 -5.947 13.316 1.00 97.19 100 PHE A N 1
ATOM 820 C CA . PHE A 1 100 ? 5.129 -6.811 13.423 1.00 97.19 100 PHE A CA 1
ATOM 821 C C . PHE A 1 100 ? 5.367 -8.220 12.877 1.00 97.19 100 PHE A C 1
ATOM 823 O O . PHE A 1 100 ? 6.148 -8.453 11.953 1.00 97.19 100 PHE A O 1
ATOM 830 N N . LYS A 1 101 ? 4.625 -9.174 13.439 1.00 97.50 101 LYS A N 1
ATOM 831 C CA . LYS A 1 101 ? 4.301 -10.449 12.796 1.00 97.50 101 LYS A CA 1
ATOM 832 C C . LYS A 1 101 ? 2.872 -10.317 12.275 1.00 97.50 101 LYS A C 1
ATOM 834 O O . LYS A 1 101 ? 1.951 -10.136 13.056 1.00 97.50 101 LYS A O 1
ATOM 839 N N . PHE A 1 102 ? 2.667 -10.378 10.970 1.00 98.00 102 PHE A N 1
ATOM 840 C CA . PHE A 1 102 ? 1.335 -10.243 10.376 1.00 98.00 102 PHE A CA 1
ATOM 841 C C . PHE A 1 102 ? 1.071 -11.386 9.406 1.00 98.00 102 PHE A C 1
ATOM 843 O O . PHE A 1 102 ? 2.022 -11.911 8.831 1.00 98.00 102 PHE A O 1
ATOM 850 N N . LYS A 1 103 ? -0.193 -11.783 9.215 1.00 98.38 103 LYS A N 1
ATOM 851 C CA . LYS A 1 103 ? -0.554 -12.734 8.146 1.00 98.38 103 LYS A CA 1
ATOM 852 C C . LYS A 1 103 ? -0.662 -12.019 6.804 1.00 98.38 103 LYS A C 1
ATOM 854 O O . LYS A 1 103 ? -0.112 -12.494 5.813 1.00 98.38 103 LYS A O 1
ATOM 859 N N . PHE A 1 104 ? -1.314 -10.862 6.815 1.00 98.81 104 PHE A N 1
ATOM 860 C CA . PHE A 1 104 ? -1.550 -10.024 5.651 1.00 98.81 104 PHE A CA 1
ATOM 861 C C . PHE A 1 104 ? -1.103 -8.589 5.915 1.00 98.81 104 PHE A C 1
ATOM 863 O O . PHE A 1 104 ? -1.213 -8.092 7.038 1.00 98.81 104 PHE A O 1
ATOM 870 N N . MET A 1 105 ? -0.617 -7.928 4.874 1.00 98.75 105 MET A N 1
ATOM 871 C CA . MET A 1 105 ? -0.392 -6.490 4.849 1.00 98.75 105 MET A CA 1
ATOM 872 C C . MET A 1 105 ? -1.261 -5.886 3.752 1.00 98.75 105 MET A C 1
ATOM 874 O O . MET A 1 105 ? -1.175 -6.335 2.614 1.00 98.75 105 MET A O 1
ATOM 878 N N . LEU A 1 106 ? -2.074 -4.890 4.093 1.00 98.81 106 LEU A N 1
ATOM 879 C CA . LEU A 1 106 ? -2.777 -4.038 3.136 1.00 98.81 106 LEU A CA 1
ATOM 880 C C . LEU A 1 106 ? -2.018 -2.715 3.040 1.00 98.81 106 LEU A C 1
ATOM 882 O O . LEU A 1 106 ? -1.868 -2.030 4.048 1.00 98.81 106 LEU A O 1
ATOM 886 N N . HIS A 1 107 ? -1.549 -2.368 1.848 1.00 98.38 107 HIS A N 1
ATOM 887 C CA . HIS A 1 107 ? -1.111 -1.015 1.517 1.00 98.38 107 HIS A CA 1
ATOM 888 C C . HIS A 1 107 ? -2.230 -0.306 0.754 1.00 98.38 107 HIS A C 1
ATOM 890 O O . HIS A 1 107 ? -2.844 -0.906 -0.131 1.00 98.38 107 HIS A O 1
ATOM 896 N N . MET A 1 108 ? -2.502 0.950 1.101 1.00 96.44 108 MET A N 1
ATOM 897 C CA . MET A 1 108 ? -3.520 1.749 0.432 1.00 96.44 108 MET A CA 1
ATOM 898 C C . MET A 1 108 ? -3.237 3.254 0.484 1.00 96.44 108 MET A C 1
ATOM 900 O O . MET A 1 108 ? -2.514 3.736 1.362 1.00 96.44 108 MET A O 1
ATOM 904 N N . ASP A 1 109 ? -3.876 3.987 -0.421 1.00 97.38 109 ASP A N 1
ATOM 905 C CA . ASP A 1 109 ? -3.850 5.450 -0.466 1.00 97.38 109 ASP A CA 1
ATOM 906 C C . ASP A 1 109 ? -4.918 6.083 0.446 1.00 97.38 109 ASP A C 1
ATOM 908 O O . ASP A 1 109 ? -5.896 5.451 0.856 1.00 97.38 109 ASP A O 1
ATOM 912 N N . ASP A 1 110 ? -4.737 7.366 0.772 1.00 97.94 110 ASP A N 1
ATOM 913 C CA . ASP A 1 110 ? -5.604 8.121 1.686 1.00 97.94 110 ASP A CA 1
ATOM 914 C C . ASP A 1 110 ? -6.913 8.660 1.071 1.00 97.94 110 ASP A C 1
ATOM 916 O O . ASP A 1 110 ? -7.696 9.303 1.771 1.00 97.94 110 ASP A O 1
ATOM 920 N N . ASP A 1 111 ? -7.192 8.392 -0.207 1.00 97.62 111 ASP A N 1
ATOM 921 C CA . ASP A 1 111 ? -8.498 8.611 -0.858 1.00 97.62 111 ASP A CA 1
ATOM 922 C C . ASP A 1 111 ? -9.224 7.315 -1.233 1.00 97.62 111 ASP A C 1
ATOM 924 O O . ASP A 1 111 ? -10.107 7.304 -2.097 1.00 97.62 111 ASP A O 1
ATOM 928 N N . TYR A 1 112 ? -8.919 6.222 -0.541 1.00 97.38 112 TYR A N 1
ATOM 929 C CA . TYR A 1 112 ? -9.709 5.001 -0.621 1.00 97.38 112 TYR A CA 1
ATOM 930 C C . TYR A 1 112 ? -10.730 4.913 0.523 1.00 97.38 112 TYR A C 1
ATOM 932 O O . TYR A 1 112 ? -10.393 5.006 1.706 1.00 97.38 112 TYR A O 1
ATOM 940 N N . PHE A 1 113 ? -11.992 4.644 0.188 1.00 98.00 113 PHE A N 1
ATOM 941 C CA . PHE A 1 113 ? -12.953 4.111 1.156 1.00 98.00 113 PHE A CA 1
ATOM 942 C C . PHE A 1 113 ? -12.823 2.587 1.233 1.00 98.00 113 PHE A C 1
ATOM 944 O O . PHE A 1 113 ? -12.734 1.940 0.190 1.00 98.00 113 PHE A O 1
ATOM 951 N N . LEU A 1 114 ? -12.847 2.009 2.438 1.00 98.12 114 LEU A N 1
ATOM 952 C CA . LEU A 1 114 ? -12.663 0.574 2.667 1.00 98.12 114 LEU A CA 1
ATOM 953 C C . LEU A 1 114 ? -13.825 -0.035 3.460 1.00 98.12 114 LEU A C 1
ATOM 955 O O . LEU A 1 114 ? -14.160 0.436 4.544 1.00 98.12 114 LEU A O 1
ATOM 959 N N . CYS A 1 115 ? -14.372 -1.142 2.961 1.00 97.56 115 CYS A N 1
ATOM 960 C CA . CYS A 1 115 ? -15.282 -2.015 3.703 1.00 97.56 115 CYS A CA 1
ATOM 961 C C . CYS A 1 115 ? -14.463 -3.009 4.542 1.00 97.56 115 CYS A C 1
ATOM 963 O O . CYS A 1 115 ? -14.225 -4.153 4.137 1.00 97.56 115 CYS A O 1
ATOM 965 N N . LEU A 1 116 ? -13.925 -2.528 5.667 1.00 97.31 116 LEU A N 1
ATOM 966 C CA . LEU A 1 116 ? -12.918 -3.247 6.449 1.00 97.31 116 LEU A CA 1
ATOM 967 C C . LEU A 1 116 ? -13.488 -4.503 7.127 1.00 97.31 116 LEU A C 1
ATOM 969 O O . LEU A 1 116 ? -12.786 -5.511 7.188 1.00 97.31 116 LEU A O 1
ATOM 973 N N . GLU A 1 117 ? -14.738 -4.507 7.593 1.00 95.44 117 GLU A N 1
ATOM 974 C CA . GLU A 1 117 ? -15.324 -5.714 8.207 1.00 95.44 117 GLU A CA 1
ATOM 975 C C . GLU A 1 117 ? -15.600 -6.816 7.176 1.00 95.44 117 GLU A C 1
ATOM 977 O O . GLU A 1 117 ? -15.345 -8.000 7.448 1.00 95.44 117 GLU A O 1
ATOM 982 N N . ASN A 1 118 ? -16.024 -6.438 5.967 1.00 94.88 118 ASN A N 1
ATOM 983 C CA . ASN A 1 118 ? -16.115 -7.364 4.838 1.00 94.88 118 ASN A CA 1
ATOM 984 C C . ASN A 1 118 ? -14.735 -7.963 4.513 1.00 94.88 118 ASN A C 1
ATOM 986 O O . ASN A 1 118 ? -14.592 -9.189 4.463 1.00 94.88 118 ASN A O 1
ATOM 990 N N . LEU A 1 119 ? -13.701 -7.121 4.377 1.00 96.19 119 LEU A N 1
ATOM 991 C CA . LEU A 1 119 ? -12.329 -7.573 4.118 1.00 96.19 119 LEU A CA 1
ATOM 992 C C . LEU A 1 119 ? -11.831 -8.535 5.204 1.00 96.19 119 LEU A C 1
ATOM 994 O O . LEU A 1 119 ? -11.342 -9.620 4.882 1.00 96.19 119 LEU A O 1
ATOM 998 N N . LYS A 1 120 ? -11.968 -8.163 6.485 1.00 94.69 120 LYS A N 1
ATOM 999 C CA . LYS A 1 120 ? -11.551 -8.989 7.633 1.00 94.69 120 LYS A CA 1
ATOM 1000 C C . LYS A 1 120 ? -12.158 -10.380 7.551 1.00 94.69 120 LYS A C 1
ATOM 1002 O O . LYS A 1 120 ? -11.441 -11.373 7.651 1.00 94.69 120 LYS A O 1
ATOM 1007 N N . SER A 1 121 ? -13.464 -10.449 7.311 1.00 93.00 121 SER A N 1
ATOM 1008 C CA . SER A 1 121 ? -14.180 -11.717 7.207 1.00 93.00 121 SER A CA 1
ATOM 1009 C C . SER A 1 121 ? -13.616 -12.590 6.077 1.00 93.00 121 SER A C 1
ATOM 1011 O O . SER A 1 121 ? -13.460 -13.805 6.235 1.00 93.00 121 SER A O 1
ATOM 1013 N N . GLU A 1 122 ? -13.281 -11.987 4.934 1.00 95.06 122 GLU A N 1
ATOM 1014 C CA . GLU A 1 122 ? -12.763 -12.718 3.776 1.00 95.06 122 GLU A CA 1
ATOM 1015 C C . GLU A 1 122 ? -11.344 -13.236 4.000 1.00 95.06 122 GLU A C 1
ATOM 1017 O O . GLU A 1 122 ? -11.063 -14.373 3.620 1.00 95.06 122 GLU A O 1
ATOM 1022 N N . LEU A 1 123 ? -10.472 -12.455 4.647 1.00 95.44 123 LEU A N 1
ATOM 1023 C CA . LEU A 1 123 ? -9.061 -12.802 4.867 1.00 95.44 123 LEU A CA 1
ATOM 1024 C C . LEU A 1 123 ? -8.870 -14.133 5.609 1.00 95.44 123 LEU A C 1
ATOM 1026 O O . LEU A 1 123 ? -7.925 -14.860 5.305 1.00 95.44 123 LEU A O 1
ATOM 1030 N N . TYR A 1 124 ? -9.785 -14.509 6.509 1.00 92.44 124 TYR A N 1
ATOM 1031 C CA . TYR A 1 124 ? -9.764 -15.822 7.175 1.00 92.44 124 TYR A CA 1
ATOM 1032 C C . TYR A 1 124 ? -9.882 -17.010 6.213 1.00 92.44 124 TYR A C 1
ATOM 1034 O O . TYR A 1 124 ? -9.452 -18.114 6.543 1.00 92.44 124 TYR A O 1
ATOM 1042 N N . HIS A 1 125 ? -10.446 -16.781 5.029 1.00 93.81 125 HIS A N 1
ATOM 1043 C CA . HIS A 1 125 ? -10.712 -17.790 4.010 1.00 93.81 125 HIS A CA 1
ATOM 1044 C C . HIS A 1 125 ? -9.824 -17.622 2.768 1.00 93.81 125 HIS A C 1
ATOM 1046 O O . HIS A 1 125 ? -9.981 -18.361 1.793 1.00 93.81 125 HIS A O 1
ATOM 1052 N N . ARG A 1 126 ? -8.910 -16.642 2.764 1.00 94.75 126 ARG A N 1
ATOM 1053 C CA . ARG A 1 126 ? -7.959 -16.434 1.665 1.00 94.75 126 ARG A CA 1
ATOM 1054 C C . ARG A 1 126 ? -6.647 -17.184 1.915 1.00 94.75 126 ARG A C 1
ATOM 1056 O O . ARG A 1 126 ? -6.290 -17.437 3.067 1.00 94.75 126 ARG A O 1
ATOM 1063 N N . PRO A 1 127 ? -5.904 -17.540 0.849 1.00 96.00 127 PRO A N 1
ATOM 1064 C CA . PRO A 1 127 ? -4.585 -18.145 0.990 1.00 96.00 127 PRO A CA 1
ATOM 1065 C C . PRO A 1 127 ? -3.666 -17.261 1.832 1.00 96.00 127 PRO A C 1
ATOM 1067 O O . PRO A 1 127 ? -3.460 -16.096 1.521 1.00 96.00 127 PRO A O 1
ATOM 1070 N N . SER A 1 128 ? -3.088 -17.820 2.892 1.00 95.31 128 SER A N 1
ATOM 1071 C CA . SER A 1 128 ? -2.172 -17.102 3.787 1.00 95.31 128 SER A CA 1
ATOM 1072 C C . SER A 1 128 ? -0.722 -17.083 3.296 1.00 95.31 128 SER A C 1
ATOM 1074 O O . SER A 1 128 ? 0.152 -16.575 3.998 1.00 95.31 128 SER A O 1
ATOM 1076 N N . LYS A 1 129 ? -0.460 -17.658 2.117 1.00 96.38 129 LYS A N 1
ATOM 1077 C CA . LYS A 1 129 ? 0.858 -17.727 1.486 1.00 96.38 129 LYS A CA 1
ATOM 1078 C C . LYS A 1 129 ? 0.772 -17.359 0.016 1.00 96.38 129 LYS A C 1
ATOM 1080 O O . LYS A 1 129 ? -0.186 -17.741 -0.658 1.00 96.38 129 LYS A O 1
ATOM 1085 N N . SER A 1 130 ? 1.812 -16.684 -0.459 1.00 96.56 130 SER A N 1
ATOM 1086 C CA . SER A 1 130 ? 2.014 -16.292 -1.854 1.00 96.56 130 SER A CA 1
ATOM 1087 C C . SER A 1 130 ? 0.839 -15.507 -2.451 1.00 96.56 130 SER A C 1
ATOM 1089 O O . SER A 1 130 ? 0.621 -15.557 -3.656 1.00 96.56 130 SER A O 1
ATOM 1091 N N . LEU A 1 131 ? 0.072 -14.801 -1.615 1.00 98.00 131 LEU A N 1
ATOM 1092 C CA . LEU A 1 131 ? -1.094 -14.023 -2.019 1.00 98.00 131 LEU A CA 1
ATOM 1093 C C . LEU A 1 131 ? -0.675 -12.610 -2.423 1.00 98.00 131 LEU A C 1
ATOM 1095 O O . LEU A 1 131 ? -0.037 -11.904 -1.640 1.00 98.00 131 LEU A O 1
ATOM 1099 N N . VAL A 1 132 ? -1.131 -12.198 -3.602 1.00 98.06 132 VAL A N 1
ATOM 1100 C CA . VAL A 1 132 ? -1.205 -10.805 -4.044 1.00 98.06 132 VAL A CA 1
ATOM 1101 C C . VAL A 1 132 ? -2.648 -10.556 -4.464 1.00 98.06 132 VAL A C 1
ATOM 1103 O O . VAL A 1 132 ? -3.197 -11.287 -5.286 1.00 98.06 132 VAL A O 1
ATOM 1106 N N . TRP A 1 133 ? -3.306 -9.573 -3.869 1.00 98.12 133 TRP A N 1
ATOM 1107 C CA . TRP A 1 133 ? -4.719 -9.307 -4.125 1.00 98.12 133 TRP A CA 1
ATOM 1108 C C . TRP A 1 133 ? -4.947 -7.809 -4.258 1.00 98.12 133 TRP A C 1
ATOM 1110 O O . TRP A 1 133 ? -4.640 -7.054 -3.341 1.00 98.12 133 TRP A O 1
ATOM 1120 N N . GLY A 1 134 ? -5.491 -7.380 -5.395 1.00 97.25 134 GLY A N 1
ATOM 1121 C CA . GLY A 1 134 ? -5.780 -5.973 -5.642 1.00 97.25 134 GLY A CA 1
ATOM 1122 C C . GLY A 1 134 ? -6.553 -5.737 -6.933 1.00 97.25 134 GLY A C 1
ATOM 1123 O O . GLY A 1 134 ? -7.161 -6.651 -7.500 1.00 97.25 134 GLY A O 1
ATOM 1124 N N . SER A 1 135 ? -6.527 -4.489 -7.396 1.00 95.06 135 SER A N 1
ATOM 1125 C CA . SER A 1 135 ? -6.991 -4.123 -8.734 1.00 95.06 135 SER A CA 1
ATOM 1126 C C . SER A 1 135 ? -5.816 -4.217 -9.699 1.00 95.06 135 SER A C 1
ATOM 1128 O O . SER A 1 135 ? -4.736 -3.723 -9.404 1.00 95.06 135 SER A O 1
ATOM 1130 N N . TYR A 1 136 ? -6.019 -4.851 -10.849 1.00 95.12 136 TYR A N 1
ATOM 1131 C CA . TYR A 1 136 ? -4.968 -5.036 -11.849 1.00 95.12 136 TYR A CA 1
ATOM 1132 C C . TYR A 1 136 ? -5.312 -4.241 -13.098 1.00 95.12 136 TYR A C 1
ATOM 1134 O O . TYR A 1 136 ? -6.443 -4.304 -13.588 1.00 95.12 136 TYR A O 1
ATOM 1142 N N . HIS A 1 137 ? -4.313 -3.561 -13.641 1.00 92.94 137 HIS A N 1
ATOM 1143 C CA . HIS A 1 137 ? -4.354 -2.973 -14.968 1.00 92.94 137 HIS A CA 1
ATOM 1144 C C . HIS A 1 137 ? -4.076 -4.067 -15.998 1.00 92.94 137 HIS A C 1
ATOM 1146 O O . HIS A 1 137 ? -3.041 -4.725 -15.952 1.00 92.94 137 HIS A O 1
ATOM 1152 N N . CYS A 1 138 ? -5.017 -4.276 -16.922 1.00 92.56 138 CYS A N 1
ATOM 1153 C CA . CYS A 1 138 ? -4.905 -5.247 -18.017 1.00 92.56 138 CYS A CA 1
ATOM 1154 C C . CYS A 1 138 ? -5.371 -4.640 -19.355 1.00 92.56 138 CYS A C 1
ATOM 1156 O O . CYS A 1 138 ? -6.123 -5.224 -20.129 1.00 92.56 138 CYS A O 1
ATOM 1158 N N . SER A 1 139 ? -4.935 -3.415 -19.637 1.00 88.25 139 SER A N 1
ATOM 1159 C CA . SER A 1 139 ? -5.297 -2.733 -20.888 1.00 88.25 139 SER A CA 1
ATOM 1160 C C . SER A 1 139 ? -4.297 -2.996 -22.019 1.00 88.25 139 SER A C 1
ATOM 1162 O O . SER A 1 139 ? -4.635 -2.825 -23.187 1.00 88.25 139 SER A O 1
ATOM 1164 N N . PHE A 1 140 ? -3.074 -3.434 -21.696 1.00 89.56 140 PHE A N 1
ATOM 1165 C CA . PHE A 1 140 ? -1.980 -3.591 -22.655 1.00 89.56 140 PHE A CA 1
ATOM 1166 C C . PHE A 1 140 ? -1.269 -4.932 -22.479 1.00 89.56 140 PHE A C 1
ATOM 1168 O O . PHE A 1 140 ? -0.919 -5.309 -21.366 1.00 89.56 140 PHE A O 1
ATOM 1175 N N . LYS A 1 141 ? -1.007 -5.623 -23.596 1.00 87.38 141 LYS A N 1
ATOM 1176 C CA . LYS A 1 141 ? -0.531 -7.017 -23.639 1.00 87.38 141 LYS A CA 1
ATOM 1177 C C . LYS A 1 141 ? 0.716 -7.330 -22.808 1.00 87.38 141 LYS A C 1
ATOM 1179 O O . LYS A 1 141 ? 0.826 -8.441 -22.303 1.00 87.38 141 LYS A O 1
ATOM 1184 N N . ASP A 1 142 ? 1.612 -6.360 -22.666 1.00 90.56 142 ASP A N 1
ATOM 1185 C CA . ASP A 1 142 ? 2.915 -6.536 -22.017 1.00 90.56 142 ASP A CA 1
ATOM 1186 C C . ASP A 1 142 ? 3.067 -5.680 -20.746 1.00 90.56 142 ASP A C 1
ATOM 1188 O O . ASP A 1 142 ? 4.178 -5.514 -20.243 1.00 90.56 142 ASP A O 1
ATOM 1192 N N . ILE A 1 143 ? 1.983 -5.068 -20.260 1.00 93.00 143 ILE A N 1
ATOM 1193 C CA . ILE A 1 143 ? 2.008 -4.139 -19.121 1.00 93.00 143 ILE A CA 1
ATOM 1194 C C . ILE A 1 143 ? 0.850 -4.491 -18.188 1.00 93.00 143 ILE A C 1
ATOM 1196 O O . ILE A 1 143 ? -0.120 -3.742 -18.056 1.00 93.00 143 ILE A O 1
ATOM 1200 N N . ILE A 1 144 ? 0.947 -5.670 -17.573 1.00 94.12 144 ILE A N 1
ATOM 1201 C CA . ILE A 1 144 ? -0.003 -6.141 -16.567 1.00 94.12 144 ILE A CA 1
ATOM 1202 C C . ILE A 1 144 ? 0.602 -5.919 -15.190 1.00 94.12 144 ILE A C 1
ATOM 1204 O O . ILE A 1 144 ? 1.688 -6.415 -14.899 1.00 94.12 144 ILE A O 1
ATOM 1208 N N . TYR A 1 145 ? -0.078 -5.150 -14.349 1.00 95.00 145 TYR A N 1
ATOM 1209 C CA . TYR A 1 145 ? 0.404 -4.846 -13.007 1.00 95.00 145 TYR A CA 1
ATOM 1210 C C . TYR A 1 145 ? -0.743 -4.540 -12.058 1.00 95.00 145 TYR A C 1
ATOM 1212 O O . TYR A 1 145 ? -1.831 -4.140 -12.470 1.00 95.00 145 TYR A O 1
ATOM 1220 N N . VAL A 1 146 ? -0.486 -4.759 -10.776 1.00 96.19 146 VAL A N 1
ATOM 1221 C CA . VAL A 1 146 ? -1.404 -4.432 -9.691 1.00 96.19 146 VAL A CA 1
ATOM 1222 C C . VAL A 1 146 ? -1.203 -2.982 -9.268 1.00 96.19 146 VAL A C 1
ATOM 1224 O O . VAL A 1 146 ? -0.075 -2.503 -9.180 1.00 96.19 146 VAL A O 1
ATOM 1227 N N . ASP A 1 147 ? -2.307 -2.293 -9.032 1.00 95.12 147 ASP A N 1
ATOM 1228 C CA . ASP A 1 147 ? -2.325 -0.908 -8.590 1.00 95.12 147 ASP A CA 1
ATOM 1229 C C . ASP A 1 147 ? -1.967 -0.792 -7.099 1.00 95.12 147 ASP A C 1
ATOM 1231 O O . ASP A 1 147 ? -2.429 -1.599 -6.285 1.00 95.12 147 ASP A O 1
ATOM 1235 N N . GLU A 1 148 ? -1.144 0.188 -6.717 1.00 94.62 148 GLU A N 1
ATOM 1236 C CA . GLU A 1 148 ? -0.700 0.333 -5.329 1.00 94.62 148 GLU A CA 1
ATOM 1237 C C . GLU A 1 148 ? -1.745 0.967 -4.409 1.00 94.62 148 GLU A C 1
ATOM 1239 O O . GLU A 1 148 ? -1.634 0.801 -3.189 1.00 94.62 148 GLU A O 1
ATOM 1244 N N . ALA A 1 149 ? -2.744 1.675 -4.953 1.00 95.06 149 ALA A N 1
ATOM 1245 C CA . ALA A 1 149 ? -3.709 2.437 -4.159 1.00 95.06 149 ALA A CA 1
ATOM 1246 C C . ALA A 1 149 ? -4.574 1.534 -3.268 1.00 95.06 149 ALA A C 1
ATOM 1248 O O . ALA A 1 149 ? -5.161 2.001 -2.289 1.00 95.06 149 ALA A O 1
ATOM 1249 N N . TRP A 1 150 ? -4.643 0.236 -3.590 1.00 97.56 150 TRP A N 1
ATOM 1250 C CA . TRP A 1 150 ? -5.144 -0.816 -2.710 1.00 97.56 150 TRP A CA 1
ATOM 1251 C C . TRP A 1 150 ? -4.543 -2.170 -3.095 1.00 97.56 150 TRP A C 1
ATOM 1253 O O . TRP A 1 150 ? -4.855 -2.719 -4.156 1.00 97.56 150 TRP A O 1
ATOM 1263 N N . ILE A 1 151 ? -3.717 -2.739 -2.216 1.00 98.38 151 ILE A N 1
ATOM 1264 C CA . ILE A 1 151 ? -3.076 -4.036 -2.445 1.00 98.38 151 ILE A CA 1
ATOM 1265 C C . ILE A 1 151 ? -2.817 -4.807 -1.151 1.00 98.38 151 ILE A C 1
ATOM 1267 O O . ILE A 1 151 ? -2.213 -4.304 -0.201 1.00 98.38 151 ILE A O 1
ATOM 1271 N N . VAL A 1 152 ? -3.240 -6.069 -1.135 1.00 98.69 152 VAL A N 1
ATOM 1272 C CA . VAL A 1 152 ? -2.990 -7.027 -0.059 1.00 98.69 152 VAL A CA 1
ATOM 1273 C C . VAL A 1 152 ? -1.881 -7.993 -0.457 1.00 98.69 152 VAL A C 1
ATOM 1275 O O . VAL A 1 152 ? -1.949 -8.648 -1.496 1.00 98.69 152 VAL A O 1
ATOM 1278 N N . PHE A 1 153 ? -0.911 -8.156 0.437 1.00 98.69 153 PHE A N 1
ATOM 1279 C CA . PHE A 1 153 ? 0.128 -9.176 0.369 1.00 98.69 153 PHE A CA 1
ATOM 1280 C C . PHE A 1 153 ? 0.022 -10.137 1.549 1.00 98.69 153 PHE A C 1
ATOM 1282 O O . PHE A 1 153 ? -0.222 -9.710 2.681 1.00 98.69 153 PHE A O 1
ATOM 1289 N N . SER A 1 154 ? 0.288 -11.425 1.336 1.00 98.56 154 SER A N 1
ATOM 1290 C CA . SER A 1 154 ? 0.666 -12.301 2.450 1.00 98.56 154 SER A CA 1
ATOM 1291 C C . SER A 1 154 ? 2.087 -11.987 2.933 1.00 98.56 154 SER A C 1
ATOM 1293 O O . SER A 1 154 ? 2.934 -11.503 2.177 1.00 98.56 154 SER A O 1
ATOM 1295 N N . SER A 1 155 ? 2.375 -12.268 4.208 1.00 98.25 155 SER A N 1
ATOM 1296 C CA . SER A 1 155 ? 3.671 -11.922 4.819 1.00 98.25 155 SER A CA 1
ATOM 1297 C C . SER A 1 155 ? 4.879 -12.513 4.092 1.00 98.25 155 SER A C 1
ATOM 1299 O O . SER A 1 155 ? 5.919 -11.864 4.019 1.00 98.25 155 SER A O 1
ATOM 1301 N N . ASP A 1 156 ? 4.746 -13.713 3.522 1.00 97.69 156 ASP A N 1
ATOM 1302 C CA . ASP A 1 156 ? 5.826 -14.377 2.786 1.00 97.69 156 ASP A CA 1
ATOM 1303 C C . ASP A 1 156 ? 6.161 -13.673 1.462 1.00 97.69 156 ASP A C 1
ATOM 1305 O O . ASP A 1 156 ? 7.308 -13.718 1.030 1.00 97.69 156 ASP A O 1
ATOM 1309 N N . VAL A 1 157 ? 5.206 -12.988 0.821 1.00 98.06 157 VAL A N 1
ATOM 1310 C CA . VAL A 1 157 ? 5.502 -12.170 -0.370 1.00 98.06 157 VAL A CA 1
ATOM 1311 C C . VAL A 1 157 ? 6.361 -10.970 0.024 1.00 98.06 157 VAL A C 1
ATOM 1313 O O . VAL A 1 157 ? 7.371 -10.700 -0.623 1.00 98.06 157 VAL A O 1
ATOM 1316 N N . ILE A 1 158 ? 6.026 -10.316 1.140 1.00 98.19 158 ILE A N 1
ATOM 1317 C CA . ILE A 1 158 ? 6.837 -9.224 1.690 1.00 98.19 158 ILE A CA 1
ATOM 1318 C C . ILE A 1 158 ? 8.248 -9.710 2.053 1.00 98.19 158 ILE A C 1
ATOM 1320 O O . ILE A 1 158 ? 9.233 -9.052 1.727 1.00 98.19 158 ILE A O 1
ATOM 1324 N N . GLU A 1 159 ? 8.367 -10.878 2.687 1.00 96.88 159 GLU A N 1
ATOM 1325 C CA . GLU A 1 159 ? 9.669 -11.487 2.993 1.00 96.88 159 GLU A CA 1
ATOM 1326 C C . GLU A 1 159 ? 10.485 -11.759 1.729 1.00 96.88 159 GLU A C 1
ATOM 1328 O O . GLU A 1 159 ? 11.678 -11.466 1.704 1.00 96.88 159 GLU A O 1
ATOM 1333 N N . ARG A 1 160 ? 9.855 -12.263 0.662 1.00 96.38 160 ARG A N 1
ATOM 1334 C CA . ARG A 1 160 ? 10.524 -12.511 -0.622 1.00 96.38 160 ARG A CA 1
ATOM 1335 C C . ARG A 1 160 ? 11.018 -11.224 -1.268 1.00 96.38 160 ARG A C 1
ATOM 1337 O O . ARG A 1 160 ? 12.143 -11.219 -1.756 1.00 96.38 160 ARG A O 1
ATOM 1344 N N . PHE A 1 161 ? 10.238 -10.141 -1.228 1.00 96.56 161 PHE A N 1
ATOM 1345 C CA . PHE A 1 161 ? 10.705 -8.840 -1.713 1.00 96.56 161 PHE A CA 1
ATOM 1346 C C . PHE A 1 161 ? 11.969 -8.386 -0.988 1.00 96.56 161 PHE A C 1
ATOM 1348 O O . PHE A 1 161 ? 12.926 -7.983 -1.645 1.00 96.56 161 PHE A O 1
ATOM 1355 N N . LEU A 1 162 ? 11.986 -8.513 0.341 1.00 95.69 162 LEU A N 1
ATOM 1356 C CA . LEU A 1 162 ? 13.114 -8.119 1.189 1.00 95.69 162 LEU A CA 1
ATOM 1357 C C . LEU A 1 162 ? 14.306 -9.086 1.146 1.00 95.69 162 LEU A C 1
ATOM 1359 O O . LEU A 1 162 ? 15.394 -8.714 1.571 1.00 95.69 162 LEU A O 1
ATOM 1363 N N . SER A 1 163 ? 14.104 -10.311 0.658 1.00 93.81 163 SER A N 1
ATOM 1364 C CA . SER A 1 163 ? 15.154 -11.332 0.519 1.00 93.81 163 SER A CA 1
ATOM 1365 C C . SER A 1 163 ? 15.884 -11.266 -0.825 1.00 93.81 163 SER A C 1
ATOM 1367 O O . SER A 1 163 ? 16.827 -12.024 -1.042 1.00 93.81 163 SER A O 1
ATOM 1369 N N . GLN A 1 164 ? 15.444 -10.400 -1.743 1.00 91.94 164 GLN A N 1
ATOM 1370 C CA . GLN A 1 164 ? 16.187 -10.110 -2.969 1.00 91.94 164 GLN A CA 1
ATOM 1371 C C . GLN A 1 164 ? 17.525 -9.443 -2.631 1.00 91.94 164 GLN A C 1
ATOM 1373 O O . GLN A 1 164 ? 17.645 -8.749 -1.622 1.00 91.94 164 GLN A O 1
ATOM 1378 N N . ASP A 1 165 ? 18.525 -9.642 -3.489 1.00 90.75 165 ASP A N 1
ATOM 1379 C CA . ASP A 1 165 ? 19.862 -9.096 -3.272 1.00 90.75 165 ASP A CA 1
ATOM 1380 C C . ASP A 1 165 ? 19.823 -7.551 -3.200 1.00 90.75 165 ASP A C 1
ATOM 1382 O O . ASP A 1 165 ? 19.449 -6.893 -4.180 1.00 90.75 165 ASP A O 1
ATOM 1386 N N . PRO A 1 166 ? 20.230 -6.950 -2.062 1.00 87.75 166 PRO A N 1
ATOM 1387 C CA . PRO A 1 166 ? 20.232 -5.502 -1.878 1.00 87.75 166 PRO A CA 1
ATOM 1388 C C . PRO A 1 166 ? 21.065 -4.732 -2.910 1.00 87.75 166 PRO A C 1
ATOM 1390 O O . PRO A 1 166 ? 20.822 -3.540 -3.109 1.00 87.75 166 PRO A O 1
ATOM 1393 N N . GLN A 1 167 ? 22.045 -5.379 -3.549 1.00 89.44 167 GLN A N 1
ATOM 1394 C CA . GLN A 1 167 ? 22.893 -4.755 -4.568 1.00 89.44 167 GLN A CA 1
ATOM 1395 C C . GLN A 1 167 ? 22.211 -4.663 -5.935 1.00 89.44 167 GLN A C 1
ATOM 1397 O O . GLN A 1 167 ? 22.556 -3.792 -6.733 1.00 89.44 167 GLN A O 1
ATOM 1402 N N . THR A 1 168 ? 21.244 -5.539 -6.213 1.00 90.44 168 THR A N 1
ATOM 1403 C CA . THR A 1 168 ? 20.619 -5.657 -7.540 1.00 90.44 168 THR A CA 1
ATOM 1404 C C . THR A 1 168 ? 19.143 -5.286 -7.552 1.00 90.44 168 THR A C 1
ATOM 1406 O O . THR A 1 168 ? 18.605 -5.008 -8.623 1.00 90.44 168 THR A O 1
ATOM 1409 N N . ILE A 1 169 ? 18.482 -5.216 -6.392 1.00 93.31 169 ILE A N 1
ATOM 1410 C CA . ILE A 1 169 ? 17.086 -4.785 -6.310 1.00 93.31 169 ILE A CA 1
ATOM 1411 C C . ILE A 1 169 ? 16.919 -3.346 -6.829 1.00 93.31 169 ILE A C 1
ATOM 1413 O O . ILE A 1 169 ? 17.602 -2.403 -6.412 1.00 93.31 169 ILE A O 1
ATOM 1417 N N . LEU A 1 170 ? 15.990 -3.187 -7.770 1.00 94.25 170 LEU A N 1
ATOM 1418 C CA . LEU A 1 170 ? 15.741 -1.938 -8.480 1.00 94.25 170 LEU A CA 1
ATOM 1419 C C . LEU A 1 170 ? 14.513 -1.218 -7.930 1.00 94.25 170 LEU A C 1
ATOM 1421 O O . LEU A 1 170 ? 13.502 -1.842 -7.620 1.00 94.25 170 LEU A O 1
ATOM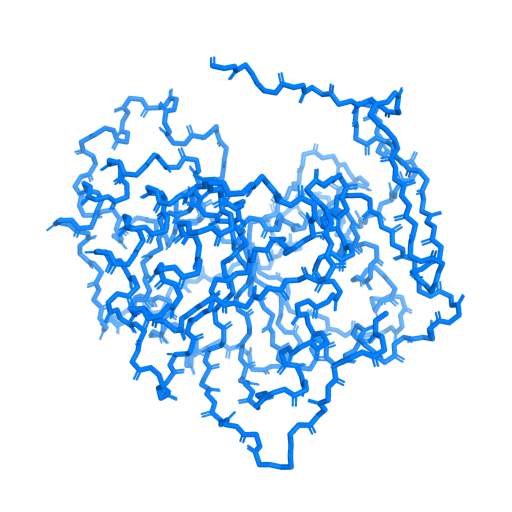 1425 N N . CYS A 1 171 ? 14.596 0.102 -7.856 1.00 94.81 171 CYS A N 1
ATOM 1426 C CA . CYS A 1 171 ? 13.537 0.986 -7.405 1.00 94.81 171 CYS A CA 1
ATOM 1427 C C . CYS A 1 171 ? 13.053 1.893 -8.538 1.00 94.81 171 CYS A C 1
ATOM 1429 O O . CYS A 1 171 ? 13.783 2.171 -9.495 1.00 94.81 171 CYS A O 1
ATOM 1431 N N . HIS A 1 172 ? 11.818 2.368 -8.396 1.00 93.75 172 HIS A N 1
ATOM 1432 C CA . HIS A 1 172 ? 11.104 3.178 -9.381 1.00 93.75 172 HIS A CA 1
ATOM 1433 C C . HIS A 1 172 ? 10.367 4.338 -8.675 1.00 93.75 172 HIS A C 1
ATOM 1435 O O . HIS A 1 172 ? 10.004 4.201 -7.499 1.00 93.75 172 HIS A O 1
ATOM 1441 N N . PRO A 1 173 ? 10.124 5.496 -9.327 1.00 91.50 173 PRO A N 1
ATOM 1442 C CA . PRO A 1 173 ? 9.445 6.612 -8.670 1.00 91.50 173 PRO A CA 1
ATOM 1443 C C . PRO A 1 173 ? 7.971 6.324 -8.377 1.00 91.50 173 PRO A C 1
ATOM 1445 O O . PRO A 1 173 ? 7.421 6.935 -7.463 1.00 91.50 173 PRO A O 1
ATOM 1448 N N . HIS A 1 174 ? 7.357 5.401 -9.120 1.00 92.06 174 HIS A N 1
ATOM 1449 C CA . HIS A 1 174 ? 6.002 4.895 -8.895 1.00 92.06 174 HIS A CA 1
ATOM 1450 C C . HIS A 1 174 ? 6.016 3.520 -8.234 1.00 92.06 174 HIS A C 1
ATOM 1452 O O . HIS A 1 174 ? 6.838 2.675 -8.602 1.00 92.06 174 HIS A O 1
ATOM 1458 N N . SER A 1 175 ? 5.132 3.323 -7.255 1.00 94.50 175 SER A N 1
ATOM 1459 C CA . SER A 1 175 ? 5.122 2.117 -6.428 1.00 94.50 175 SER A CA 1
ATOM 1460 C C . SER A 1 175 ? 4.524 0.923 -7.169 1.00 94.50 175 SER A C 1
ATOM 1462 O O . SER A 1 175 ? 5.131 -0.146 -7.150 1.00 94.50 175 SER A O 1
ATOM 1464 N N . ASP A 1 176 ? 3.413 1.111 -7.884 1.00 94.44 176 ASP A N 1
ATOM 1465 C CA . ASP A 1 176 ? 2.791 0.106 -8.762 1.00 94.44 176 ASP A CA 1
ATOM 1466 C C . ASP A 1 176 ? 3.800 -0.592 -9.691 1.00 94.44 176 ASP A C 1
ATOM 1468 O O . ASP A 1 176 ? 3.932 -1.818 -9.689 1.00 94.44 176 ASP A O 1
ATOM 1472 N N . GLN A 1 177 ? 4.587 0.183 -10.435 1.00 95.06 177 GLN A N 1
ATOM 1473 C CA . GLN A 1 177 ? 5.580 -0.329 -11.372 1.00 95.06 177 GLN A CA 1
ATOM 1474 C C . GLN A 1 177 ? 6.762 -0.975 -10.645 1.00 95.06 177 GLN A C 1
ATOM 1476 O O . GLN A 1 177 ? 7.272 -1.998 -11.101 1.00 95.06 177 GLN A O 1
ATOM 1481 N N . GLN A 1 178 ? 7.194 -0.434 -9.497 1.00 96.62 178 GLN A N 1
ATOM 1482 C CA . GLN A 1 178 ? 8.237 -1.073 -8.688 1.00 96.62 178 GLN A CA 1
ATOM 1483 C C . GLN A 1 178 ? 7.790 -2.458 -8.208 1.00 96.62 178 GLN A C 1
ATOM 1485 O O . GLN A 1 178 ? 8.531 -3.433 -8.342 1.00 96.62 178 GLN A O 1
ATOM 1490 N N . ILE A 1 179 ? 6.570 -2.543 -7.674 1.00 97.38 179 ILE A N 1
ATOM 1491 C CA . ILE A 1 179 ? 5.952 -3.788 -7.221 1.00 97.38 179 ILE A CA 1
ATOM 1492 C C . ILE A 1 179 ? 5.860 -4.769 -8.393 1.00 97.38 179 ILE A C 1
ATOM 1494 O O . ILE A 1 179 ? 6.253 -5.924 -8.245 1.00 97.38 179 ILE A O 1
ATOM 1498 N N . ALA A 1 180 ? 5.429 -4.319 -9.572 1.00 96.12 180 ALA A N 1
ATOM 1499 C CA . ALA A 1 180 ? 5.328 -5.156 -10.765 1.00 96.12 180 ALA A CA 1
ATOM 1500 C C . ALA A 1 180 ? 6.682 -5.732 -11.219 1.00 96.12 180 ALA A C 1
ATOM 1502 O O . ALA A 1 180 ? 6.775 -6.920 -11.550 1.00 96.12 180 ALA A O 1
ATOM 1503 N N . VAL A 1 181 ? 7.751 -4.928 -11.180 1.00 95.62 181 VAL A N 1
ATOM 1504 C CA . VAL A 1 181 ? 9.123 -5.396 -11.446 1.00 95.62 181 VAL A CA 1
ATOM 1505 C C . VAL A 1 181 ? 9.534 -6.457 -10.429 1.00 95.62 181 VAL A C 1
ATOM 1507 O O . VAL A 1 181 ? 10.023 -7.518 -10.815 1.00 95.62 181 VAL A O 1
ATOM 1510 N N . TRP A 1 182 ? 9.306 -6.220 -9.136 1.00 96.31 182 TRP A N 1
ATOM 1511 C CA . TRP A 1 182 ? 9.680 -7.180 -8.094 1.00 96.31 182 TRP A CA 1
ATOM 1512 C C . TRP A 1 182 ? 8.899 -8.490 -8.205 1.00 96.31 182 TRP A C 1
ATOM 1514 O O . TRP A 1 182 ? 9.488 -9.563 -8.092 1.00 96.31 182 TRP A O 1
ATOM 1524 N N . LEU A 1 183 ? 7.594 -8.429 -8.481 1.00 95.19 183 LEU A N 1
ATOM 1525 C CA . LEU A 1 183 ? 6.765 -9.612 -8.728 1.00 95.19 183 LEU A CA 1
ATOM 1526 C C . LEU A 1 183 ? 7.265 -10.408 -9.942 1.00 95.19 183 LEU A C 1
ATOM 1528 O O . LEU A 1 183 ? 7.353 -11.636 -9.879 1.00 95.19 183 LEU A O 1
ATOM 1532 N N . SER A 1 184 ? 7.672 -9.721 -11.012 1.00 92.06 184 SER A N 1
ATOM 1533 C CA . SER A 1 184 ? 8.230 -10.355 -12.214 1.00 92.06 184 SER A CA 1
ATOM 1534 C C . SER A 1 184 ? 9.517 -11.134 -11.913 1.00 92.06 184 SER A C 1
ATOM 1536 O O . SER A 1 184 ? 9.678 -12.261 -12.389 1.00 92.06 184 SER A O 1
ATOM 1538 N N . THR A 1 185 ? 10.394 -10.600 -11.056 1.00 89.94 185 THR A N 1
ATOM 1539 C CA . THR A 1 185 ? 11.600 -11.306 -10.583 1.00 89.94 185 THR A CA 1
ATOM 1540 C C . THR A 1 185 ? 11.256 -12.580 -9.800 1.00 89.94 185 THR A C 1
ATOM 1542 O O . THR A 1 185 ? 11.898 -13.623 -9.979 1.00 89.94 185 THR A O 1
ATOM 1545 N N . LEU A 1 186 ? 10.215 -12.540 -8.959 1.00 88.50 186 LEU A N 1
ATOM 1546 C CA . LEU A 1 186 ? 9.766 -13.716 -8.203 1.00 88.50 186 LEU A CA 1
ATOM 1547 C C . LEU A 1 186 ? 9.181 -14.799 -9.120 1.00 88.50 186 LEU A C 1
ATOM 1549 O O . LEU A 1 186 ? 9.523 -15.976 -8.967 1.00 88.50 186 LEU A O 1
ATOM 1553 N N . ASN A 1 187 ? 8.368 -14.412 -10.105 1.00 80.94 187 ASN A N 1
ATOM 1554 C CA . ASN A 1 187 ? 7.805 -15.334 -11.096 1.00 80.94 187 ASN A CA 1
ATOM 1555 C C . ASN A 1 187 ? 8.909 -16.020 -11.924 1.00 80.94 187 ASN A C 1
ATOM 1557 O O . ASN A 1 187 ? 8.875 -17.240 -12.112 1.00 80.94 187 ASN A O 1
ATOM 1561 N N . GLY A 1 188 ? 9.946 -15.279 -12.334 1.00 74.94 188 GLY A N 1
ATOM 1562 C CA . GLY A 1 188 ? 11.125 -15.838 -13.013 1.00 74.94 188 GLY A CA 1
ATOM 1563 C C . GLY A 1 188 ? 11.900 -16.861 -12.168 1.00 74.94 188 GLY A C 1
ATOM 1564 O O . GLY A 1 188 ? 12.484 -17.802 -12.704 1.00 74.94 188 GLY A O 1
ATOM 1565 N N . SER A 1 189 ? 11.827 -16.747 -10.839 1.00 74.94 189 SER A N 1
ATOM 1566 C CA . SER A 1 189 ? 12.451 -17.669 -9.877 1.00 74.94 189 SER A CA 1
ATOM 1567 C C . SER A 1 189 ? 11.611 -18.927 -9.587 1.00 74.94 189 SER A C 1
ATOM 1569 O O . SER A 1 189 ? 11.860 -19.623 -8.602 1.00 74.94 189 SER A O 1
ATOM 1571 N N . LYS A 1 190 ? 10.604 -19.230 -10.424 1.00 76.31 190 LYS A N 1
ATOM 1572 C CA . LYS A 1 190 ? 9.649 -20.350 -10.274 1.00 76.31 190 LYS A CA 1
ATOM 1573 C C . LYS A 1 190 ? 8.811 -20.299 -8.987 1.00 76.31 190 LYS A C 1
ATOM 1575 O 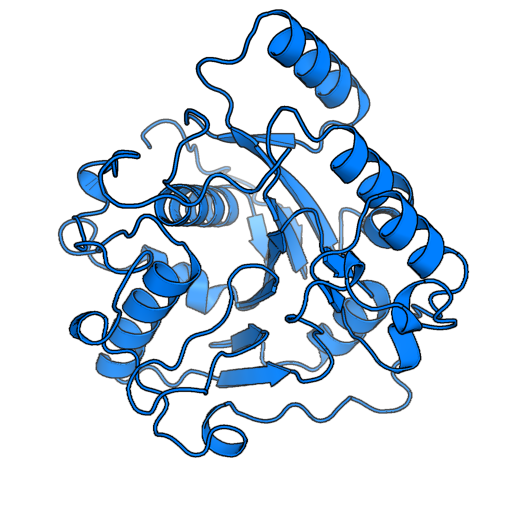O . LYS A 1 190 ? 8.295 -21.325 -8.539 1.00 76.31 190 LYS A O 1
ATOM 1580 N N . VAL A 1 191 ? 8.642 -19.119 -8.387 1.00 80.81 191 VAL A N 1
ATOM 1581 C CA . VAL A 1 191 ? 7.695 -18.929 -7.281 1.00 80.81 191 VAL A CA 1
ATOM 1582 C C . VAL A 1 191 ? 6.281 -18.912 -7.855 1.00 80.81 191 VAL A C 1
ATOM 1584 O O . VAL A 1 191 ? 5.997 -18.167 -8.783 1.00 80.81 191 VAL A O 1
ATOM 1587 N N . THR A 1 192 ? 5.382 -19.734 -7.311 1.00 88.56 192 THR A N 1
ATOM 1588 C CA . THR A 1 192 ? 3.971 -19.731 -7.726 1.00 88.56 192 THR A CA 1
ATOM 1589 C C . THR A 1 192 ? 3.189 -18.729 -6.886 1.00 88.56 192 THR A C 1
ATOM 1591 O O . THR A 1 192 ? 2.880 -19.003 -5.726 1.00 88.56 192 THR A O 1
ATOM 1594 N N . LEU A 1 193 ? 2.863 -17.578 -7.472 1.00 94.31 193 LEU A N 1
ATOM 1595 C CA . LEU A 1 193 ? 2.008 -16.574 -6.845 1.00 94.31 193 LEU A CA 1
ATOM 1596 C C . LEU A 1 193 ? 0.513 -16.880 -7.054 1.00 94.31 193 LEU A C 1
ATOM 1598 O O . LEU A 1 193 ? 0.082 -17.518 -8.022 1.00 94.31 193 LEU A O 1
ATOM 1602 N N . ILE A 1 194 ? -0.299 -16.432 -6.102 1.00 95.44 194 ILE A N 1
ATOM 1603 C CA . ILE A 1 194 ? -1.757 -16.431 -6.156 1.00 95.44 194 ILE A CA 1
ATOM 1604 C C . ILE A 1 194 ? -2.187 -14.976 -6.283 1.00 95.44 194 ILE A C 1
ATOM 1606 O O . ILE A 1 194 ? -2.291 -14.257 -5.295 1.00 95.44 194 ILE A O 1
ATOM 1610 N N . GLU A 1 195 ? -2.398 -14.562 -7.525 1.00 96.31 195 GLU A N 1
ATOM 1611 C CA . GLU A 1 195 ? -2.669 -13.181 -7.907 1.00 96.31 195 GLU A CA 1
ATOM 1612 C C . GLU A 1 195 ? -4.157 -13.002 -8.217 1.00 96.31 195 GLU A C 1
ATOM 1614 O O . GLU A 1 195 ? -4.639 -13.482 -9.249 1.00 96.31 195 GLU A O 1
ATOM 1619 N N . PHE A 1 196 ? -4.900 -12.360 -7.314 1.00 96.81 196 PHE A N 1
ATOM 1620 C CA . PHE A 1 196 ? -6.329 -12.099 -7.480 1.00 96.81 196 PHE A CA 1
ATOM 1621 C C . PHE A 1 196 ? -6.597 -10.680 -7.967 1.00 96.81 196 PHE A C 1
ATOM 1623 O O . PHE A 1 196 ? -6.195 -9.706 -7.328 1.00 96.81 196 PHE A O 1
ATOM 1630 N N . HIS A 1 197 ? -7.370 -10.597 -9.048 1.00 95.69 197 HIS A N 1
ATOM 1631 C CA . HIS A 1 197 ? -8.016 -9.370 -9.489 1.00 95.69 197 HIS A CA 1
ATOM 1632 C C . HIS A 1 197 ? -9.413 -9.285 -8.868 1.00 95.69 197 HIS A C 1
ATOM 1634 O O . HIS A 1 197 ? -10.222 -10.202 -9.043 1.00 95.69 197 HIS A O 1
ATOM 1640 N N . ASP A 1 198 ? -9.708 -8.197 -8.156 1.00 96.00 198 ASP A N 1
ATOM 1641 C CA . ASP A 1 198 ? -11.008 -7.993 -7.513 1.00 96.00 198 ASP A CA 1
ATOM 1642 C C . ASP A 1 198 ? -11.773 -6.819 -8.115 1.00 96.00 198 ASP A C 1
ATOM 1644 O O . ASP A 1 198 ? -11.489 -5.652 -7.857 1.00 96.00 198 ASP A O 1
ATOM 1648 N N . GLN A 1 199 ? -12.806 -7.151 -8.885 1.00 94.25 199 GLN A N 1
ATOM 1649 C CA . GLN A 1 199 ? -13.669 -6.186 -9.570 1.00 94.25 199 GLN A CA 1
ATOM 1650 C C . GLN A 1 199 ? -14.507 -5.325 -8.613 1.00 94.25 199 GLN A C 1
ATOM 1652 O O . GLN A 1 199 ? -15.124 -4.349 -9.039 1.00 94.25 199 GLN A O 1
ATOM 1657 N N . ARG A 1 200 ? -14.553 -5.669 -7.321 1.00 96.00 200 ARG A N 1
ATOM 1658 C CA . ARG A 1 200 ? -15.231 -4.869 -6.293 1.00 96.00 200 ARG A CA 1
ATOM 1659 C C . ARG A 1 200 ? -14.376 -3.695 -5.819 1.00 96.00 200 ARG A C 1
ATOM 1661 O O . ARG A 1 200 ? -14.866 -2.881 -5.039 1.00 96.00 200 ARG A O 1
ATOM 1668 N N . LEU A 1 201 ? -13.119 -3.606 -6.247 1.00 97.06 201 LEU A N 1
ATOM 1669 C CA . LEU A 1 201 ? -12.261 -2.446 -6.034 1.00 97.06 201 LEU A CA 1
ATOM 1670 C C . LEU A 1 201 ? -12.504 -1.455 -7.170 1.00 97.06 201 LEU A C 1
ATOM 1672 O O . LEU A 1 201 ? -12.016 -1.624 -8.287 1.00 97.06 201 LEU A O 1
ATOM 1676 N N . HIS A 1 202 ? -13.301 -0.423 -6.902 1.00 96.56 202 HIS A N 1
ATOM 1677 C CA . HIS A 1 202 ? -13.514 0.628 -7.886 1.00 96.56 202 HIS A CA 1
ATOM 1678 C C . HIS A 1 202 ? -12.284 1.534 -7.933 1.00 96.56 202 HIS A C 1
ATOM 1680 O O . HIS A 1 202 ? -12.019 2.245 -6.968 1.00 96.56 202 HIS A O 1
ATOM 1686 N N . HIS A 1 203 ? -11.552 1.506 -9.047 1.00 92.31 203 HIS A N 1
ATOM 1687 C CA . HIS A 1 203 ? -10.279 2.215 -9.164 1.00 92.31 203 HIS A CA 1
ATOM 1688 C C . HIS A 1 203 ? -10.325 3.442 -10.097 1.00 92.31 203 HIS A C 1
ATOM 1690 O O . HIS A 1 203 ? -9.834 4.511 -9.735 1.00 92.31 203 HIS A O 1
ATOM 1696 N N . TYR A 1 204 ? -10.922 3.323 -11.287 1.00 90.69 204 TYR A N 1
ATOM 1697 C CA . TYR A 1 204 ? -10.959 4.407 -12.275 1.00 90.69 204 TYR A CA 1
ATOM 1698 C C . TYR A 1 204 ? -12.298 4.450 -13.037 1.00 90.69 204 TYR A C 1
ATOM 1700 O O . TYR A 1 204 ? -12.853 3.386 -13.330 1.00 90.69 204 TYR A O 1
ATOM 1708 N N . PRO A 1 205 ? -12.796 5.642 -13.434 1.00 94.31 205 PRO A N 1
ATOM 1709 C CA . PRO A 1 205 ? -12.352 6.983 -13.018 1.00 94.31 205 PRO A CA 1
ATOM 1710 C C . PRO A 1 205 ? -12.464 7.208 -11.501 1.00 94.31 205 PRO A C 1
ATOM 1712 O O . PRO A 1 205 ? -13.240 6.504 -10.870 1.00 94.31 205 PRO A O 1
ATOM 1715 N N . PRO A 1 206 ? -11.730 8.161 -10.892 1.00 95.62 206 PRO A N 1
ATOM 1716 C CA . PRO A 1 206 ? -11.853 8.465 -9.463 1.00 95.62 206 PRO A CA 1
ATOM 1717 C C . PRO A 1 206 ? -13.311 8.716 -9.054 1.00 95.62 206 PRO A C 1
ATOM 1719 O O . PRO A 1 206 ? -14.004 9.487 -9.722 1.00 95.62 206 PRO A O 1
ATOM 1722 N N . ALA A 1 207 ? -13.768 8.148 -7.935 1.00 96.56 207 ALA A N 1
ATOM 1723 C CA . ALA A 1 207 ? -15.182 8.189 -7.549 1.00 96.56 207 ALA A CA 1
ATOM 1724 C C . ALA A 1 207 ? -15.759 9.612 -7.450 1.00 96.56 207 ALA A C 1
ATOM 1726 O O . ALA A 1 207 ? -16.908 9.838 -7.826 1.00 96.56 207 ALA A O 1
ATOM 1727 N N . ARG A 1 208 ? -14.956 10.597 -7.022 1.00 95.19 208 ARG A N 1
ATOM 1728 C CA . ARG A 1 208 ? -15.337 12.024 -6.991 1.00 95.19 208 ARG A CA 1
ATOM 1729 C C . ARG A 1 208 ? -15.769 12.611 -8.340 1.00 95.19 208 ARG A C 1
ATOM 1731 O O . ARG A 1 208 ? -16.395 13.665 -8.361 1.00 95.19 208 ARG A O 1
ATOM 1738 N N . GLN A 1 209 ? -15.412 11.970 -9.453 1.00 96.50 209 GLN A N 1
ATOM 1739 C CA . GLN A 1 209 ? -15.780 12.391 -10.810 1.00 96.50 209 GLN A CA 1
ATOM 1740 C C . GLN A 1 209 ? -17.078 11.740 -11.303 1.00 96.50 209 GLN A C 1
ATOM 1742 O O . GLN A 1 209 ? -17.539 12.045 -12.399 1.00 96.50 209 GLN A O 1
ATOM 1747 N N . LEU A 1 210 ? -17.661 10.826 -10.528 1.00 95.81 210 LEU A N 1
ATOM 1748 C CA . LEU A 1 210 ? -18.768 9.988 -10.962 1.00 95.81 210 LEU A CA 1
ATOM 1749 C C . LEU A 1 210 ? -20.008 10.281 -10.113 1.00 95.81 210 LEU A C 1
ATOM 1751 O O . LEU A 1 210 ? -20.079 9.932 -8.936 1.00 95.81 210 LEU A O 1
ATOM 1755 N N . ASP A 1 211 ? -21.028 10.876 -10.732 1.00 93.50 211 ASP A N 1
ATOM 1756 C CA . ASP A 1 211 ? -22.238 11.326 -10.030 1.00 93.50 211 ASP A CA 1
ATOM 1757 C C . ASP A 1 211 ? -22.970 10.211 -9.277 1.00 93.50 211 ASP A C 1
ATOM 1759 O O . ASP A 1 211 ? -23.536 10.452 -8.211 1.00 93.50 211 ASP A O 1
ATOM 1763 N N . HIS A 1 212 ? -22.918 8.977 -9.784 1.00 93.06 212 HIS A N 1
ATOM 1764 C CA . HIS A 1 212 ? -23.590 7.842 -9.153 1.00 93.06 212 HIS A CA 1
ATOM 1765 C C . HIS A 1 212 ? -23.027 7.500 -7.764 1.00 93.06 212 HIS A C 1
ATOM 1767 O O . HIS A 1 212 ? -23.729 6.875 -6.970 1.00 93.06 212 HIS A O 1
ATOM 1773 N N . PHE A 1 213 ? -21.797 7.919 -7.445 1.00 94.94 213 PHE A N 1
ATOM 1774 C CA . PHE A 1 213 ? -21.222 7.735 -6.116 1.00 94.94 213 PHE A CA 1
ATOM 1775 C C . PHE A 1 213 ? -21.690 8.779 -5.099 1.00 94.94 213 PHE A C 1
ATOM 1777 O O . PHE A 1 213 ? -21.625 8.505 -3.906 1.00 94.94 213 PHE A O 1
ATOM 1784 N N . LYS A 1 214 ? -22.222 9.936 -5.514 1.00 87.19 214 LYS A N 1
ATOM 1785 C CA . LYS A 1 214 ? -22.603 11.016 -4.580 1.00 87.19 214 LYS A CA 1
ATOM 1786 C C . LYS A 1 214 ? -23.585 10.558 -3.497 1.00 87.19 214 LYS A C 1
ATOM 1788 O O . LYS A 1 214 ? -23.464 10.975 -2.353 1.00 87.19 214 LYS A O 1
ATOM 1793 N N . ASN A 1 215 ? -24.520 9.677 -3.856 1.00 83.19 215 ASN A N 1
ATOM 1794 C CA . ASN A 1 215 ? -25.578 9.190 -2.967 1.00 83.19 215 ASN A CA 1
ATOM 1795 C C . ASN A 1 215 ? -25.687 7.658 -2.960 1.00 83.19 215 ASN A C 1
ATOM 1797 O O . ASN A 1 215 ? -26.783 7.135 -2.781 1.00 83.19 215 ASN A O 1
ATOM 1801 N N . PHE A 1 216 ? -24.591 6.928 -3.199 1.00 90.50 216 PHE A N 1
ATOM 1802 C CA . PHE A 1 216 ? -24.635 5.465 -3.297 1.00 90.50 216 PHE A CA 1
ATOM 1803 C C . PHE A 1 216 ? -24.900 4.830 -1.917 1.00 90.50 216 PHE A C 1
ATOM 1805 O O . PHE A 1 216 ? -24.010 4.850 -1.061 1.00 90.50 216 PHE A O 1
ATOM 1812 N N . PRO A 1 217 ? -26.094 4.259 -1.657 1.00 89.62 217 PRO A N 1
ATOM 1813 C CA . PRO A 1 217 ? -26.380 3.642 -0.371 1.00 89.62 217 PRO A CA 1
ATOM 1814 C C . PRO A 1 217 ? -25.741 2.254 -0.306 1.00 89.62 217 PRO A C 1
ATOM 1816 O O . PRO A 1 217 ? -25.603 1.586 -1.330 1.00 89.62 217 PRO A O 1
ATOM 1819 N N . ARG A 1 218 ? -25.411 1.781 0.901 1.00 93.44 218 ARG A N 1
ATOM 1820 C CA . ARG A 1 218 ? -24.961 0.397 1.132 1.00 93.44 218 ARG A CA 1
ATOM 1821 C C . ARG A 1 218 ? -23.803 -0.014 0.225 1.00 93.44 218 ARG A C 1
ATOM 1823 O O . ARG A 1 218 ? -23.813 -1.072 -0.400 1.00 93.44 218 ARG A O 1
ATOM 1830 N N . ILE A 1 219 ? -22.801 0.857 0.133 1.00 95.38 219 ILE A N 1
ATOM 1831 C CA . ILE A 1 219 ? -21.7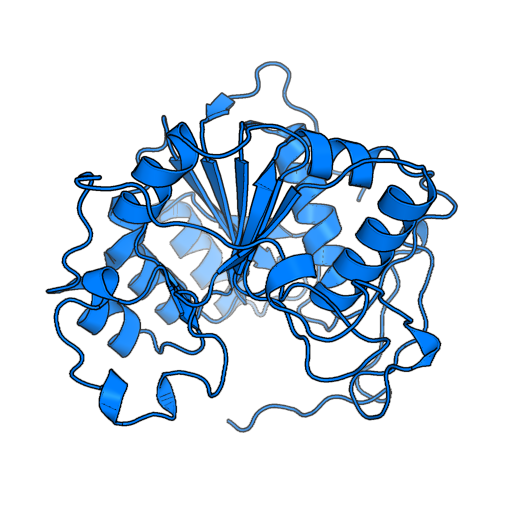01 0.710 -0.820 1.00 95.38 219 ILE A CA 1
ATOM 1832 C C . ILE A 1 219 ? -20.956 -0.626 -0.686 1.00 95.38 219 ILE A C 1
ATOM 1834 O O . ILE A 1 219 ? -20.521 -1.180 -1.697 1.00 95.38 219 ILE A O 1
ATOM 1838 N N . CYS A 1 220 ? -20.896 -1.185 0.526 1.00 95.38 220 CYS A N 1
ATOM 1839 C CA . CYS A 1 220 ? -20.219 -2.443 0.819 1.00 95.38 220 CYS A CA 1
ATOM 1840 C C . CYS A 1 220 ? -20.967 -3.693 0.345 1.00 95.38 220 CYS A C 1
ATOM 1842 O O . CYS A 1 220 ? -20.391 -4.779 0.356 1.00 95.38 220 CYS A O 1
ATOM 1844 N N . ASP A 1 221 ? -22.214 -3.565 -0.123 1.00 93.00 221 ASP A N 1
ATOM 1845 C CA . ASP A 1 221 ? -22.906 -4.668 -0.802 1.00 93.00 221 ASP A CA 1
ATOM 1846 C C . ASP A 1 221 ? -22.315 -4.931 -2.198 1.00 93.00 221 ASP A C 1
ATOM 1848 O O . 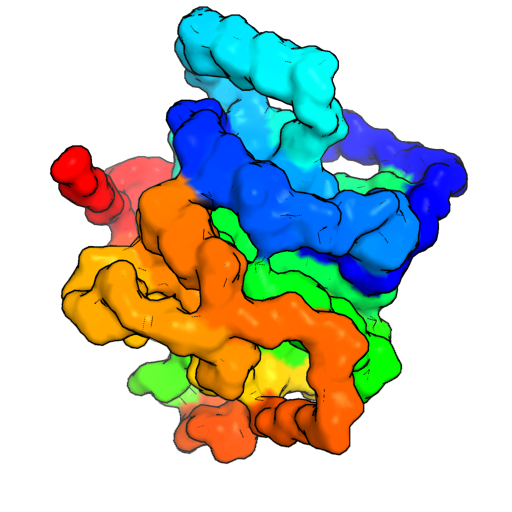ASP A 1 221 ? -22.398 -6.049 -2.708 1.00 93.00 221 ASP A O 1
ATOM 1852 N N . LYS A 1 222 ? -21.737 -3.901 -2.836 1.00 93.56 222 LYS A N 1
ATOM 1853 C CA . LYS A 1 222 ? -21.217 -3.973 -4.211 1.00 93.56 222 LYS A CA 1
ATOM 1854 C C . LYS A 1 222 ? -19.699 -3.843 -4.287 1.00 93.56 222 LYS A C 1
ATOM 1856 O O . LYS A 1 222 ? -19.078 -4.518 -5.107 1.00 93.56 222 LYS A O 1
ATOM 1861 N N . TYR A 1 223 ? -19.113 -2.982 -3.464 1.00 96.31 223 TYR A N 1
ATOM 1862 C CA . TYR A 1 223 ? -17.693 -2.658 -3.507 1.00 96.31 223 TYR A CA 1
ATOM 1863 C C . TYR A 1 223 ? -16.986 -3.134 -2.239 1.00 96.31 223 TYR A C 1
ATOM 1865 O O . TYR A 1 223 ? -17.555 -3.117 -1.153 1.00 96.31 223 TYR A O 1
ATOM 1873 N N . LEU A 1 224 ? -15.730 -3.551 -2.377 1.00 96.56 224 LEU A N 1
ATOM 1874 C CA . LEU A 1 224 ? -14.837 -3.800 -1.244 1.00 96.56 224 LEU A CA 1
ATOM 1875 C C . LEU A 1 224 ? -14.077 -2.523 -0.871 1.00 96.56 224 LEU A C 1
ATOM 1877 O O . LEU A 1 224 ? -13.790 -2.278 0.300 1.00 96.56 224 LEU A O 1
ATOM 1881 N N . GLY A 1 225 ? -13.806 -1.686 -1.870 1.00 97.56 225 GLY A N 1
ATOM 1882 C CA . GLY A 1 225 ? -13.264 -0.358 -1.673 1.00 97.56 225 GLY A CA 1
ATOM 1883 C C . GLY A 1 225 ? -13.457 0.530 -2.897 1.00 97.56 225 GLY A C 1
ATOM 1884 O O . GLY A 1 225 ? -13.748 0.049 -3.996 1.00 97.56 225 GLY A O 1
ATOM 1885 N N . VAL A 1 226 ? -13.339 1.837 -2.679 1.00 98.06 226 VAL A N 1
ATOM 1886 C CA . VAL A 1 226 ? -13.656 2.867 -3.673 1.00 98.06 226 VAL A CA 1
ATOM 1887 C C . VAL A 1 226 ? -12.578 3.950 -3.670 1.00 98.06 226 VAL A C 1
ATOM 1889 O O . VAL A 1 226 ? -12.469 4.729 -2.721 1.00 98.06 226 VAL A O 1
ATOM 1892 N N . HIS A 1 227 ? -11.795 3.987 -4.745 1.00 97.75 227 HIS A N 1
ATOM 1893 C CA . HIS A 1 227 ? -10.702 4.927 -4.980 1.00 97.75 227 HIS A CA 1
ATOM 1894 C C . HIS A 1 227 ? -11.191 6.333 -5.345 1.00 97.75 227 HIS A C 1
ATOM 1896 O O . HIS A 1 227 ? -12.256 6.508 -5.949 1.00 97.75 227 HIS A O 1
ATOM 1902 N N . GLY A 1 228 ? -10.376 7.348 -5.056 1.00 96.75 228 GLY A N 1
ATOM 1903 C CA . GLY A 1 228 ? -10.650 8.726 -5.449 1.00 96.75 228 GLY A CA 1
ATOM 1904 C C . GLY A 1 228 ? -11.815 9.355 -4.688 1.00 96.75 228 GLY A C 1
ATOM 1905 O O . GLY A 1 228 ? -12.516 10.212 -5.234 1.00 96.75 228 GLY A O 1
ATOM 1906 N N . SER A 1 229 ? -12.036 8.906 -3.456 1.00 96.69 229 SER A N 1
ATOM 1907 C CA . SER A 1 229 ? -13.070 9.384 -2.544 1.00 96.69 229 SER A CA 1
ATOM 1908 C C . SER A 1 229 ? -12.578 10.619 -1.785 1.00 96.69 229 SER A C 1
ATOM 1910 O O . SER A 1 229 ? -11.527 10.589 -1.150 1.00 96.69 229 SER A O 1
ATOM 1912 N N . SER A 1 230 ? -13.333 11.721 -1.823 1.00 96.56 230 SER A N 1
ATOM 1913 C CA . SER A 1 230 ? -13.043 12.883 -0.969 1.00 96.56 230 SER A CA 1
ATOM 1914 C C . SER A 1 230 ? -13.316 12.566 0.515 1.00 96.56 230 SER A C 1
ATOM 1916 O O . SER A 1 230 ? -14.061 11.625 0.803 1.00 96.56 230 SER A O 1
ATOM 1918 N N . PRO A 1 231 ? -12.796 13.360 1.474 1.00 97.31 231 PRO A N 1
ATOM 1919 C CA . PRO A 1 231 ? -13.135 13.214 2.897 1.00 97.31 231 PRO A CA 1
ATOM 1920 C C . PRO A 1 231 ? -14.650 13.158 3.171 1.00 97.31 231 PRO A C 1
ATOM 1922 O O . PRO A 1 231 ? -15.134 12.339 3.960 1.00 97.31 231 PRO A O 1
ATOM 1925 N N . GLU A 1 232 ? -15.422 13.989 2.465 1.00 96.06 232 GLU A N 1
ATOM 1926 C CA . GLU A 1 232 ? -16.884 13.998 2.543 1.00 96.06 232 GLU A CA 1
ATOM 1927 C C . GLU A 1 232 ? -17.486 12.688 2.014 1.00 96.06 232 GLU A C 1
ATOM 1929 O O . GLU A 1 232 ? -18.349 12.097 2.664 1.00 96.06 232 GLU A O 1
ATOM 1934 N N . MET A 1 233 ? -16.997 12.187 0.874 1.00 96.12 233 MET A N 1
ATOM 1935 C CA . MET A 1 233 ? -17.455 10.914 0.312 1.00 96.12 233 MET A CA 1
ATOM 1936 C C . MET A 1 233 ? -17.147 9.739 1.237 1.00 96.12 233 MET A C 1
ATOM 1938 O O . MET A 1 233 ? -18.034 8.928 1.475 1.00 96.12 233 MET A O 1
ATOM 1942 N N . ILE A 1 234 ? -15.941 9.673 1.812 1.00 96.94 234 ILE A N 1
ATOM 1943 C CA . ILE A 1 234 ? -15.557 8.646 2.797 1.00 96.94 234 ILE A CA 1
ATOM 1944 C C . ILE A 1 234 ? -16.553 8.641 3.968 1.00 96.94 234 ILE A C 1
ATOM 1946 O O . ILE A 1 234 ? -17.050 7.586 4.370 1.00 96.94 234 ILE A O 1
ATOM 1950 N N . THR A 1 235 ? -16.913 9.827 4.463 1.00 95.94 235 THR A N 1
ATOM 1951 C CA . THR A 1 235 ? -17.909 9.992 5.531 1.00 95.94 235 THR A CA 1
ATOM 1952 C C . THR A 1 235 ? -19.310 9.555 5.095 1.00 95.94 235 THR A C 1
ATOM 1954 O O . THR A 1 235 ? -19.997 8.850 5.838 1.00 95.94 235 THR A O 1
ATOM 1957 N N . ASN A 1 236 ? -19.742 9.930 3.891 1.00 94.69 236 ASN A N 1
ATOM 1958 C CA . ASN A 1 236 ? -21.064 9.587 3.363 1.00 94.69 236 ASN A CA 1
ATOM 1959 C C . ASN A 1 236 ? -21.212 8.085 3.096 1.00 94.69 236 ASN A C 1
ATOM 1961 O O . ASN A 1 236 ? -22.215 7.491 3.494 1.00 94.69 236 ASN A O 1
ATOM 1965 N N . PHE A 1 237 ? -20.194 7.460 2.507 1.00 96.06 237 PHE A N 1
ATOM 1966 C CA . PHE A 1 237 ? -20.127 6.017 2.299 1.00 96.06 237 PHE A CA 1
ATOM 1967 C C . PHE A 1 237 ? -20.223 5.246 3.610 1.00 96.06 237 PHE A C 1
ATOM 1969 O O . PHE A 1 237 ? -20.943 4.251 3.678 1.00 96.06 237 PHE A O 1
ATOM 1976 N N . TRP A 1 238 ? -19.565 5.728 4.666 1.00 95.44 238 TRP A N 1
ATOM 1977 C CA . TRP A 1 238 ? -19.586 5.086 5.976 1.00 95.44 238 TRP A CA 1
ATOM 1978 C C . TRP A 1 238 ? -20.970 5.071 6.635 1.00 95.44 238 TRP A C 1
ATOM 1980 O O . TRP A 1 238 ? -21.374 4.039 7.168 1.00 95.44 238 TRP A O 1
ATOM 1990 N N . ARG A 1 239 ? -21.715 6.188 6.587 1.00 92.75 239 ARG A N 1
ATOM 1991 C CA . ARG A 1 239 ? -22.982 6.376 7.333 1.00 92.75 239 ARG A CA 1
ATOM 1992 C C . ARG A 1 239 ? -23.987 5.239 7.147 1.00 92.75 239 ARG A C 1
ATOM 1994 O O . ARG A 1 239 ? -24.650 4.866 8.106 1.00 92.75 239 ARG A O 1
ATOM 2001 N N . ASN A 1 240 ? -24.089 4.698 5.935 1.00 87.44 240 ASN A N 1
ATOM 2002 C CA . ASN A 1 240 ? -24.961 3.572 5.600 1.00 87.44 240 ASN A CA 1
ATOM 2003 C C . ASN A 1 240 ? -24.212 2.553 4.733 1.00 87.44 240 ASN A C 1
ATOM 2005 O O . ASN A 1 240 ? -24.742 2.096 3.721 1.00 87.44 240 ASN A O 1
ATOM 2009 N N . SER A 1 241 ? -22.971 2.223 5.101 1.00 89.81 241 SER A N 1
ATOM 2010 C CA . SER A 1 241 ? -22.076 1.392 4.284 1.00 89.81 241 SER A CA 1
ATOM 2011 C C . SER A 1 241 ? -22.576 -0.036 4.080 1.00 89.81 241 SER A C 1
ATOM 2013 O O . SER A 1 241 ? -22.306 -0.624 3.038 1.00 89.81 241 SER A O 1
ATOM 2015 N N . ALA A 1 242 ? -23.327 -0.567 5.052 1.00 90.25 242 ALA A N 1
ATOM 2016 C CA . ALA A 1 242 ? -23.608 -1.995 5.211 1.00 90.25 242 ALA A CA 1
ATOM 2017 C C . ALA A 1 242 ? -22.345 -2.862 5.404 1.00 90.25 242 ALA A C 1
ATOM 2019 O O . ALA A 1 242 ? -22.414 -4.075 5.222 1.00 90.25 242 ALA A O 1
ATOM 2020 N N . ASP A 1 243 ? -21.222 -2.264 5.824 1.00 90.62 243 ASP A N 1
ATOM 2021 C CA . ASP A 1 243 ? -20.014 -2.997 6.217 1.00 90.62 243 ASP A CA 1
ATOM 2022 C C . ASP A 1 243 ? -20.309 -3.832 7.471 1.00 90.62 243 ASP A C 1
ATOM 2024 O O . ASP A 1 243 ? -20.668 -3.289 8.522 1.00 90.62 243 ASP A O 1
ATOM 2028 N N . LYS A 1 244 ? -20.247 -5.160 7.353 1.00 84.88 244 LYS A N 1
ATOM 2029 C CA . LYS A 1 244 ? -20.630 -6.086 8.425 1.00 84.88 244 LYS A CA 1
ATOM 2030 C C . LYS A 1 244 ? -19.691 -7.279 8.442 1.00 84.88 244 LYS A C 1
ATOM 2032 O O . LYS A 1 244 ? -19.339 -7.824 7.403 1.00 84.88 244 LYS A O 1
ATOM 2037 N N . ARG A 1 245 ? -19.389 -7.781 9.640 1.00 76.81 245 ARG A N 1
ATOM 2038 C CA . ARG A 1 245 ? -18.622 -9.020 9.832 1.00 76.81 245 ARG A CA 1
ATOM 2039 C C . ARG A 1 245 ? -19.466 -10.268 9.552 1.00 76.81 245 ARG A C 1
ATOM 2041 O O . ARG A 1 245 ? -19.677 -11.098 10.433 1.00 76.81 245 ARG A O 1
ATOM 2048 N N . LEU A 1 246 ? -20.037 -10.371 8.355 1.00 71.00 246 LEU A N 1
ATOM 2049 C CA . LEU A 1 246 ? -20.960 -11.443 7.995 1.00 71.00 246 LEU A CA 1
ATOM 2050 C C . LEU A 1 246 ? -20.659 -11.956 6.584 1.00 71.00 246 LEU A C 1
ATOM 2052 O O . LEU A 1 246 ? -21.053 -11.349 5.592 1.00 71.00 246 LEU A O 1
ATOM 2056 N N . ILE A 1 247 ? -20.020 -13.123 6.488 1.00 67.38 247 ILE A N 1
ATOM 2057 C CA . ILE A 1 247 ? -19.964 -13.869 5.227 1.00 67.38 247 ILE A CA 1
ATOM 2058 C C . ILE A 1 247 ? -21.124 -14.850 5.207 1.00 67.38 247 ILE A C 1
ATOM 2060 O O . ILE A 1 247 ? -21.050 -15.930 5.785 1.00 67.38 247 ILE A O 1
ATOM 2064 N N . LEU A 1 248 ? -22.187 -14.488 4.493 1.00 69.56 248 LEU A N 1
ATOM 2065 C CA . LEU A 1 248 ? -23.218 -15.455 4.105 1.00 69.56 248 LEU A CA 1
ATOM 2066 C C . LEU A 1 248 ? -22.711 -16.376 2.988 1.00 69.56 248 LEU A C 1
ATOM 2068 O O . LEU A 1 248 ? -23.077 -17.545 2.919 1.00 69.56 248 LEU A O 1
ATOM 2072 N N . LYS A 1 249 ? -21.854 -15.845 2.109 1.00 81.19 249 LYS A N 1
ATOM 2073 C CA . LYS A 1 249 ? -21.228 -16.566 1.002 1.00 81.19 249 LYS A CA 1
ATOM 2074 C C . LYS A 1 249 ? -19.898 -15.907 0.659 1.00 81.19 249 LYS A C 1
ATOM 2076 O O . LYS A 1 249 ? -19.871 -14.708 0.398 1.00 81.19 249 LYS A O 1
ATOM 2081 N N . LEU A 1 250 ? -18.811 -16.680 0.653 1.00 86.12 250 LEU A N 1
ATOM 2082 C CA . LEU A 1 250 ? -17.486 -16.161 0.314 1.00 86.12 250 LEU A CA 1
ATOM 2083 C C . LEU A 1 250 ? -17.480 -15.673 -1.148 1.00 86.12 250 LEU A C 1
ATOM 2085 O O . LEU A 1 250 ? -17.763 -16.477 -2.044 1.00 86.12 250 LEU A O 1
ATOM 2089 N N . PRO A 1 251 ? -17.153 -14.396 -1.418 1.00 87.62 251 PRO A N 1
ATOM 2090 C CA . PRO A 1 251 ? -17.068 -13.890 -2.782 1.00 87.62 251 PRO A CA 1
ATOM 2091 C C . PRO A 1 251 ? -16.018 -14.663 -3.584 1.00 87.62 251 PRO A C 1
ATOM 2093 O O . PRO A 1 251 ? -14.894 -14.893 -3.116 1.00 87.62 251 PRO A O 1
ATOM 2096 N N . LYS A 1 252 ? -16.381 -15.085 -4.798 1.00 88.06 252 LYS A N 1
ATOM 2097 C CA . LYS A 1 252 ? -15.434 -15.728 -5.710 1.00 88.06 252 LYS A CA 1
ATOM 2098 C C . LYS A 1 252 ? -14.471 -14.658 -6.220 1.00 88.06 252 LYS A C 1
ATOM 2100 O O . LYS A 1 252 ? -14.905 -13.727 -6.887 1.00 88.06 252 LYS A O 1
ATOM 2105 N N . LEU A 1 253 ? -13.186 -14.815 -5.910 1.00 90.56 253 LEU A N 1
ATOM 2106 C CA . LEU A 1 253 ? -12.121 -14.046 -6.548 1.00 90.56 253 LEU A CA 1
ATOM 2107 C C . LEU A 1 253 ? -11.619 -14.812 -7.761 1.00 90.56 253 LEU A C 1
ATOM 2109 O O . LEU A 1 253 ? -11.585 -16.045 -7.763 1.00 90.56 253 LEU A O 1
ATOM 2113 N N . THR A 1 254 ? -11.234 -14.069 -8.780 1.00 92.12 254 THR A N 1
ATOM 2114 C CA . THR A 1 254 ? -10.704 -14.598 -10.031 1.00 92.12 254 THR A CA 1
ATOM 2115 C C . THR A 1 254 ? -9.214 -14.327 -10.097 1.00 92.12 254 THR A C 1
ATOM 2117 O O . THR A 1 254 ? -8.753 -13.244 -9.720 1.00 92.12 254 THR A O 1
ATOM 2120 N N . ARG A 1 255 ? -8.443 -15.310 -10.567 1.00 94.44 255 ARG A N 1
ATOM 2121 C CA . ARG A 1 255 ? -7.019 -15.085 -10.821 1.00 94.44 255 ARG A CA 1
ATOM 2122 C C . ARG A 1 255 ? -6.855 -14.081 -11.954 1.00 94.44 255 ARG A C 1
ATOM 2124 O O . ARG A 1 255 ? -7.645 -14.091 -12.896 1.00 94.44 255 ARG A O 1
ATOM 2131 N N . ILE A 1 256 ? -5.796 -13.277 -11.911 1.00 93.19 256 ILE A N 1
ATOM 2132 C CA . ILE A 1 256 ? -5.481 -12.350 -13.007 1.00 93.19 256 ILE A CA 1
ATOM 2133 C C . ILE A 1 256 ? -5.350 -13.076 -14.354 1.00 93.19 256 ILE A C 1
ATOM 2135 O O . ILE A 1 256 ? -5.813 -12.580 -15.371 1.00 93.19 256 ILE A O 1
ATOM 2139 N N . THR A 1 257 ? -4.822 -14.302 -14.357 1.00 89.81 257 THR A N 1
ATOM 2140 C CA . THR A 1 257 ? -4.709 -15.153 -15.554 1.00 89.81 257 THR A CA 1
ATOM 2141 C C . THR A 1 257 ? -6.053 -15.605 -16.130 1.00 89.81 257 THR A C 1
ATOM 2143 O O . THR A 1 257 ? -6.094 -16.097 -17.250 1.00 89.81 257 THR A O 1
ATOM 2146 N N . GLU A 1 258 ? -7.139 -15.504 -15.358 1.00 91.00 258 GLU A N 1
ATOM 2147 C CA . GLU A 1 258 ? -8.501 -15.853 -15.784 1.00 91.00 258 GLU A CA 1
ATOM 2148 C C . GLU A 1 258 ? -9.298 -14.618 -16.226 1.00 91.00 258 GLU A C 1
ATOM 2150 O O . GLU A 1 258 ? -10.223 -14.745 -17.024 1.00 91.00 258 GLU A O 1
ATOM 2155 N N . THR A 1 259 ? -8.968 -13.428 -15.710 1.00 89.94 259 THR A N 1
ATOM 2156 C CA . THR A 1 259 ? -9.659 -12.175 -16.058 1.00 89.94 259 THR A CA 1
ATOM 2157 C C . THR A 1 259 ? -8.977 -11.404 -17.170 1.00 89.94 259 THR A C 1
ATOM 2159 O O . THR A 1 259 ? -9.646 -10.722 -17.941 1.00 89.94 259 THR A O 1
ATOM 2162 N N . CYS A 1 260 ? -7.651 -11.472 -17.237 1.00 90.88 260 CYS A N 1
ATOM 2163 C CA . CYS A 1 260 ? -6.867 -10.749 -18.215 1.00 90.88 260 CYS A CA 1
ATOM 2164 C C . CYS A 1 260 ? -6.784 -11.543 -19.518 1.00 90.88 260 CYS A C 1
ATOM 2166 O O . CYS A 1 260 ? -6.397 -12.709 -19.526 1.00 90.88 260 CYS A O 1
ATOM 2168 N N . HIS A 1 261 ? -7.108 -10.904 -20.643 1.00 91.69 261 HIS A N 1
ATOM 2169 C CA . HIS A 1 261 ? -6.978 -11.524 -21.968 1.00 91.69 261 HIS A CA 1
ATOM 2170 C C . HIS A 1 261 ? -5.520 -11.666 -22.430 1.00 91.69 261 HIS A C 1
ATOM 2172 O O . HIS A 1 261 ? -5.250 -12.270 -23.469 1.00 91.69 261 HIS A O 1
ATOM 2178 N N . PHE A 1 262 ? -4.581 -11.106 -21.671 1.00 90.81 262 PHE A N 1
ATOM 2179 C CA . PHE A 1 262 ? -3.158 -11.125 -21.956 1.00 90.81 262 PHE A CA 1
ATOM 2180 C C . PHE A 1 262 ? -2.393 -11.957 -20.919 1.00 90.81 262 PHE A C 1
ATOM 2182 O O . PHE A 1 262 ? -2.857 -12.115 -19.788 1.00 90.81 262 PHE A O 1
ATOM 2189 N N . PRO A 1 263 ? -1.209 -12.487 -21.275 1.00 88.00 263 PRO A N 1
ATOM 2190 C CA . PRO A 1 263 ? -0.312 -13.094 -20.299 1.00 88.00 263 PRO A CA 1
ATOM 2191 C C . PRO A 1 263 ? 0.008 -12.116 -19.160 1.00 88.00 263 PRO A C 1
ATOM 2193 O O . PRO A 1 263 ? 0.243 -10.939 -19.414 1.00 88.00 263 PRO A O 1
ATOM 2196 N N . ASN A 1 264 ? 0.058 -12.606 -17.917 1.00 89.94 264 ASN A N 1
ATOM 2197 C CA . ASN A 1 264 ? 0.427 -11.792 -16.755 1.00 89.94 264 ASN A CA 1
ATOM 2198 C C . ASN A 1 264 ? 1.932 -11.473 -16.777 1.00 89.94 264 ASN A C 1
ATOM 2200 O O . ASN A 1 264 ? 2.738 -12.180 -16.170 1.00 89.94 264 ASN A O 1
ATOM 2204 N N . VAL A 1 265 ? 2.308 -10.460 -17.556 1.00 91.31 265 VAL A N 1
ATOM 2205 C CA . VAL A 1 265 ? 3.689 -10.027 -17.787 1.00 91.31 265 VAL A CA 1
ATOM 2206 C C . VAL A 1 265 ? 3.770 -8.513 -17.629 1.00 91.31 265 VAL A C 1
ATOM 2208 O O . VAL A 1 265 ? 2.928 -7.780 -18.149 1.00 91.31 265 VAL A O 1
ATOM 2211 N N . PHE A 1 266 ? 4.827 -8.050 -16.962 1.00 93.44 266 PHE A N 1
ATOM 2212 C CA . PHE A 1 266 ? 5.160 -6.637 -16.858 1.00 93.44 266 PHE A CA 1
ATOM 2213 C C . PHE A 1 266 ? 6.508 -6.349 -17.523 1.00 93.44 266 PHE A C 1
ATOM 2215 O O . PHE A 1 266 ? 7.565 -6.745 -17.028 1.00 93.44 266 PHE A O 1
ATOM 2222 N N . ASN A 1 267 ? 6.483 -5.645 -18.654 1.00 92.06 267 ASN A N 1
ATOM 2223 C CA . ASN A 1 267 ? 7.673 -5.193 -19.358 1.00 92.06 267 ASN A CA 1
ATOM 2224 C C . ASN A 1 267 ? 7.829 -3.674 -19.220 1.00 92.06 267 ASN A C 1
ATOM 2226 O O . ASN A 1 267 ? 7.235 -2.902 -19.972 1.00 92.06 267 ASN A O 1
ATOM 2230 N N . ILE A 1 268 ? 8.698 -3.256 -18.298 1.00 90.38 268 ILE A N 1
ATOM 2231 C CA . ILE A 1 268 ? 8.989 -1.842 -18.019 1.00 90.38 268 ILE A CA 1
ATOM 2232 C C . ILE A 1 268 ? 9.402 -1.048 -19.271 1.00 90.38 268 ILE A C 1
ATOM 2234 O O . ILE A 1 268 ? 9.035 0.112 -19.408 1.00 90.38 268 ILE A O 1
ATOM 2238 N N . SER A 1 269 ? 10.086 -1.674 -20.241 1.00 90.44 269 SER A N 1
ATOM 2239 C CA . SER A 1 269 ? 10.514 -1.003 -21.483 1.00 90.44 269 SER A CA 1
ATOM 2240 C C . SER A 1 269 ? 9.356 -0.606 -22.406 1.00 90.44 269 SER A C 1
ATOM 2242 O O . SER A 1 269 ? 9.554 0.147 -23.358 1.00 90.44 269 SER A O 1
ATOM 2244 N N . LYS A 1 270 ? 8.150 -1.134 -22.155 1.00 91.44 270 LYS A N 1
ATOM 2245 C CA . LYS A 1 270 ? 6.925 -0.802 -22.891 1.00 91.44 270 LYS A CA 1
ATOM 2246 C C . LYS A 1 270 ? 6.139 0.338 -22.245 1.00 91.44 270 LYS A C 1
ATOM 2248 O O . LYS A 1 270 ? 5.230 0.862 -22.885 1.00 91.44 270 LYS A O 1
ATOM 2253 N N . VAL A 1 271 ? 6.473 0.726 -21.012 1.00 88.62 271 VAL A N 1
ATOM 2254 C CA . VAL A 1 271 ? 5.864 1.885 -20.352 1.00 88.62 271 VAL A CA 1
ATOM 2255 C C . VAL A 1 271 ? 6.321 3.155 -21.069 1.00 88.62 271 VAL A C 1
ATOM 2257 O O . VAL A 1 271 ? 7.507 3.336 -21.334 1.00 88.62 271 VAL A O 1
ATOM 2260 N N . ALA A 1 272 ? 5.369 4.027 -21.403 1.00 85.06 272 ALA A N 1
ATOM 2261 C CA . ALA A 1 272 ? 5.598 5.200 -22.240 1.00 85.06 272 ALA A CA 1
ATOM 2262 C C . ALA A 1 272 ? 5.009 6.480 -21.627 1.00 85.06 272 ALA A C 1
ATOM 2264 O O . ALA A 1 272 ? 4.186 6.449 -20.707 1.00 85.06 272 ALA A O 1
ATOM 2265 N N . GLY A 1 273 ? 5.409 7.626 -22.182 1.00 84.81 273 GLY A N 1
ATOM 2266 C CA . GLY A 1 273 ? 4.878 8.936 -21.809 1.00 84.81 273 GLY A CA 1
ATOM 2267 C C . GLY A 1 273 ? 5.296 9.362 -20.401 1.00 84.81 273 GLY A C 1
ATOM 2268 O O . GLY A 1 273 ? 6.406 9.086 -19.959 1.00 84.81 273 GLY A O 1
ATOM 2269 N N . MET A 1 274 ? 4.396 10.030 -19.676 1.00 79.62 274 MET A N 1
ATOM 2270 C CA . MET A 1 274 ? 4.674 10.604 -18.346 1.00 79.62 274 MET A CA 1
ATOM 2271 C C . MET A 1 274 ? 4.948 9.581 -17.227 1.00 79.62 274 MET A C 1
ATOM 2273 O O . MET A 1 274 ? 5.209 9.977 -16.087 1.00 79.62 274 MET A O 1
ATOM 2277 N N . TYR A 1 275 ? 4.844 8.288 -17.538 1.00 84.69 275 TYR A N 1
ATOM 2278 C CA . TYR A 1 275 ? 5.056 7.171 -16.619 1.00 84.69 275 TYR A CA 1
ATOM 2279 C C . TYR A 1 275 ? 6.359 6.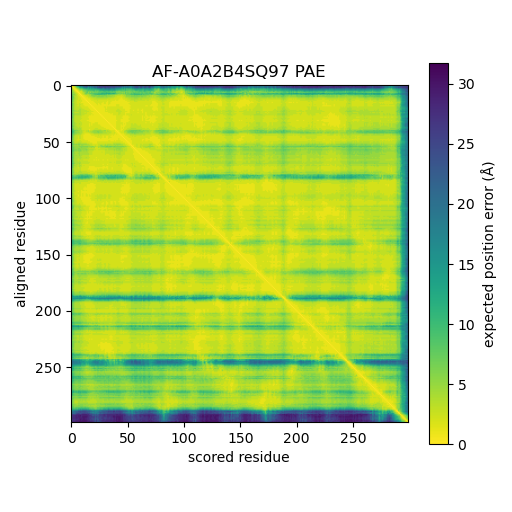410 -16.886 1.00 84.69 275 TYR A C 1
ATOM 2281 O O . TYR A 1 275 ? 6.668 5.491 -16.132 1.00 84.69 275 TYR A O 1
ATOM 2289 N N . GLN A 1 276 ? 7.107 6.772 -17.933 1.00 88.06 276 GLN A N 1
ATOM 2290 C CA . GLN A 1 276 ? 8.363 6.126 -18.302 1.00 88.06 276 GLN A CA 1
ATOM 2291 C C . GLN A 1 276 ? 9.522 6.681 -17.465 1.00 88.06 276 GLN A C 1
ATOM 2293 O O . GLN A 1 276 ? 9.901 7.840 -17.625 1.00 88.06 276 GLN A O 1
ATOM 2298 N N . PHE A 1 277 ? 10.110 5.845 -16.608 1.00 87.12 277 PHE A N 1
ATOM 2299 C CA . PHE A 1 277 ? 11.313 6.184 -15.847 1.00 87.12 277 PHE A CA 1
ATOM 2300 C C . PHE A 1 277 ? 12.315 5.038 -15.846 1.00 87.12 277 PHE A C 1
ATOM 2302 O O . PHE A 1 277 ? 11.952 3.862 -15.864 1.00 87.12 277 PHE A O 1
ATOM 2309 N N . ASP A 1 278 ? 13.591 5.399 -15.744 1.00 86.94 278 ASP A N 1
ATOM 2310 C CA . ASP A 1 278 ? 14.647 4.421 -15.537 1.00 86.94 278 ASP A CA 1
ATOM 2311 C C . ASP A 1 278 ? 14.567 3.824 -14.131 1.00 86.94 278 ASP A C 1
ATOM 2313 O O . ASP A 1 278 ? 14.435 4.535 -13.123 1.00 86.94 278 ASP A O 1
ATOM 2317 N N . LEU A 1 279 ? 14.726 2.504 -14.080 1.00 91.38 279 LEU A N 1
ATOM 2318 C CA . LEU A 1 279 ? 14.976 1.767 -12.853 1.00 91.38 279 LEU A CA 1
ATOM 2319 C C . LEU A 1 279 ? 16.357 2.123 -12.303 1.00 91.38 279 LEU A C 1
ATOM 2321 O O . LEU A 1 279 ? 17.335 2.213 -13.045 1.00 91.38 279 LEU A O 1
ATOM 2325 N N . ARG A 1 280 ? 16.454 2.300 -10.985 1.00 93.12 280 ARG A N 1
ATOM 2326 C CA . ARG A 1 280 ? 17.716 2.644 -10.313 1.00 93.12 280 ARG A CA 1
ATOM 2327 C C . ARG A 1 280 ? 17.921 1.750 -9.091 1.00 93.12 280 ARG A C 1
ATOM 2329 O O . ARG A 1 280 ? 16.934 1.460 -8.418 1.00 93.12 280 ARG A O 1
ATOM 2336 N N . PRO A 1 281 ? 19.150 1.322 -8.755 1.00 94.12 281 PRO A N 1
ATOM 2337 C CA . PRO A 1 281 ? 19.371 0.450 -7.602 1.00 94.12 281 PRO A CA 1
ATOM 2338 C C . PRO A 1 281 ? 18.854 1.085 -6.308 1.00 94.12 281 PRO A C 1
ATOM 2340 O O . PRO A 1 281 ? 19.223 2.219 -5.983 1.00 94.12 281 PRO A O 1
ATOM 2343 N N . CYS A 1 282 ? 18.027 0.362 -5.551 1.00 92.62 282 CYS A N 1
ATOM 2344 C CA . CYS A 1 282 ? 17.386 0.891 -4.342 1.00 92.62 282 CYS A CA 1
ATOM 2345 C C . CYS A 1 282 ? 18.397 1.378 -3.297 1.00 92.62 282 CYS A C 1
ATOM 2347 O O . CYS A 1 282 ? 18.150 2.373 -2.615 1.00 92.62 282 CYS A O 1
ATOM 2349 N N . ILE A 1 283 ? 19.557 0.714 -3.203 1.00 91.38 283 ILE A N 1
ATOM 2350 C CA . ILE A 1 283 ? 20.633 1.058 -2.263 1.00 91.38 283 ILE A CA 1
ATOM 2351 C C . ILE A 1 283 ? 21.154 2.490 -2.447 1.00 91.38 283 ILE A C 1
ATOM 2353 O O . ILE A 1 283 ? 21.592 3.113 -1.482 1.00 91.38 283 ILE A O 1
ATOM 2357 N N . THR A 1 284 ? 21.047 3.046 -3.658 1.00 89.94 284 THR A N 1
ATOM 2358 C CA . THR A 1 284 ? 21.465 4.426 -3.945 1.00 89.94 284 THR A CA 1
ATOM 2359 C C . THR A 1 284 ? 20.497 5.486 -3.416 1.00 89.94 284 THR A C 1
ATOM 2361 O O . THR A 1 284 ? 20.796 6.673 -3.516 1.00 89.94 284 THR A O 1
ATOM 2364 N N . ASN A 1 285 ? 19.350 5.085 -2.846 1.00 86.88 285 ASN A N 1
ATOM 2365 C CA . ASN A 1 285 ? 18.262 5.985 -2.454 1.00 86.88 285 ASN A CA 1
ATOM 2366 C C . ASN A 1 285 ? 17.924 7.004 -3.570 1.00 86.88 285 ASN A C 1
ATOM 2368 O O . ASN A 1 285 ? 18.023 8.220 -3.360 1.00 86.88 285 ASN A O 1
ATOM 2372 N N . PRO A 1 286 ? 17.587 6.514 -4.777 1.00 88.19 286 PRO A N 1
ATOM 2373 C CA . PRO A 1 286 ? 17.469 7.340 -5.971 1.00 88.19 286 PRO A CA 1
ATOM 2374 C C . PRO A 1 286 ? 16.392 8.427 -5.843 1.00 88.19 286 PRO A C 1
ATOM 2376 O O . PRO A 1 286 ? 15.362 8.258 -5.187 1.00 88.19 286 PRO A O 1
ATOM 2379 N N . ARG A 1 287 ? 16.626 9.555 -6.524 1.00 84.12 287 ARG A N 1
ATOM 2380 C CA . ARG A 1 287 ? 15.670 10.662 -6.678 1.00 84.12 287 ARG A CA 1
ATOM 2381 C C . ARG A 1 287 ? 15.344 10.863 -8.154 1.00 84.12 287 ARG A C 1
ATOM 2383 O O . ARG A 1 287 ? 16.266 10.973 -8.955 1.00 84.12 287 ARG A O 1
ATOM 2390 N N . TRP A 1 288 ? 14.066 10.973 -8.499 1.00 81.06 288 TRP A N 1
ATOM 2391 C CA . TRP A 1 288 ? 13.605 11.348 -9.841 1.00 81.06 288 TRP A CA 1
ATOM 2392 C C . TRP A 1 288 ? 13.123 12.795 -9.805 1.00 81.06 288 TRP A C 1
ATOM 2394 O O . TRP A 1 288 ? 12.397 13.186 -8.885 1.00 81.06 288 TRP A O 1
ATOM 2404 N N . THR A 1 289 ? 13.584 13.621 -10.742 1.00 66.50 289 THR A N 1
ATOM 2405 C CA . THR A 1 289 ? 13.329 15.069 -10.676 1.00 66.50 289 THR A CA 1
ATOM 2406 C C . THR A 1 289 ? 12.025 15.444 -11.392 1.00 66.50 289 THR A C 1
ATOM 2408 O O . THR A 1 289 ? 11.624 14.768 -12.338 1.00 66.50 289 THR A O 1
ATOM 2411 N N . PRO A 1 290 ? 11.336 16.532 -10.988 1.00 53.38 290 PRO A N 1
ATOM 2412 C CA . PRO A 1 290 ? 10.082 16.963 -11.620 1.00 53.38 290 PRO A CA 1
ATOM 2413 C C . PRO A 1 290 ? 10.168 17.248 -13.133 1.00 53.38 290 PRO A C 1
ATOM 2415 O O . PRO A 1 290 ? 9.137 17.232 -13.802 1.00 53.38 290 PRO A O 1
ATOM 2418 N N . GLY A 1 291 ? 11.372 17.488 -13.671 1.00 50.69 291 GLY A N 1
ATOM 2419 C CA . GLY A 1 291 ? 11.626 17.685 -15.105 1.00 50.69 291 GLY A CA 1
ATOM 2420 C C . GLY A 1 291 ? 11.602 16.399 -15.939 1.00 50.69 291 GLY A C 1
ATOM 2421 O O . GLY A 1 291 ? 11.493 16.475 -17.156 1.00 50.69 291 GLY A O 1
ATOM 2422 N N . GLU A 1 292 ? 11.618 15.229 -15.296 1.00 62.56 292 GLU A N 1
ATOM 2423 C CA . GLU A 1 292 ? 11.482 13.912 -15.936 1.00 62.56 292 GLU A CA 1
ATOM 2424 C C . GLU A 1 292 ? 9.991 13.501 -16.085 1.00 62.56 292 GLU A C 1
ATOM 2426 O O . GLU A 1 292 ? 9.678 12.371 -16.431 1.00 62.56 292 GLU A O 1
ATOM 2431 N N . GLY A 1 293 ? 9.052 14.445 -15.879 1.00 47.56 293 GLY A N 1
ATOM 2432 C CA . GLY A 1 293 ? 7.658 14.379 -16.344 1.00 47.56 293 GLY A CA 1
ATOM 2433 C C . GLY A 1 293 ? 6.614 14.225 -15.238 1.00 47.56 293 GLY A C 1
ATOM 2434 O O . GLY A 1 293 ? 6.152 13.117 -14.983 1.00 47.56 293 GLY A O 1
ATOM 2435 N N . MET A 1 294 ? 6.194 15.317 -14.585 1.00 45.00 294 MET A N 1
ATOM 2436 C CA . MET A 1 294 ? 5.071 15.309 -13.631 1.00 45.00 294 MET A CA 1
ATOM 2437 C C . MET A 1 294 ? 3.916 16.198 -14.114 1.00 45.00 294 MET A C 1
ATOM 2439 O O . MET A 1 294 ? 4.090 17.402 -14.300 1.00 45.00 294 MET A O 1
ATOM 2443 N N . TRP A 1 295 ? 2.717 15.619 -14.230 1.00 37.59 295 TRP A N 1
ATOM 2444 C CA . TRP A 1 295 ? 1.473 16.386 -14.180 1.00 37.59 295 TRP A CA 1
ATOM 2445 C C . TRP A 1 295 ? 1.262 16.820 -12.728 1.00 37.59 295 TRP A C 1
ATOM 2447 O O . TRP A 1 295 ? 1.048 15.989 -11.844 1.00 37.59 295 TRP A O 1
ATOM 2457 N N . ARG A 1 296 ? 1.372 18.124 -12.466 1.00 36.72 296 ARG A N 1
ATOM 2458 C CA . ARG A 1 296 ? 0.877 18.711 -11.221 1.00 36.72 296 ARG A CA 1
ATOM 2459 C C . ARG A 1 296 ? -0.638 18.701 -11.331 1.00 36.72 296 ARG A C 1
ATOM 2461 O O . ARG A 1 296 ? -1.192 19.507 -12.074 1.00 36.72 296 ARG A O 1
ATOM 2468 N N . GLY A 1 297 ? -1.279 17.754 -10.651 1.00 30.00 297 GLY A N 1
ATOM 2469 C CA . GLY A 1 297 ? -2.727 17.760 -10.529 1.00 30.00 297 GLY A CA 1
ATOM 2470 C C . GLY A 1 297 ? -3.196 19.133 -10.081 1.00 30.00 297 GLY A C 1
ATOM 2471 O O . GLY A 1 297 ? -2.622 19.721 -9.166 1.00 30.00 297 GLY A O 1
ATOM 2472 N N . THR A 1 298 ? -4.152 19.668 -10.829 1.00 31.62 298 THR A N 1
ATOM 2473 C CA . THR A 1 298 ? -4.718 21.000 -10.639 1.00 31.62 298 THR A CA 1
ATOM 2474 C C . THR A 1 298 ? -5.181 21.191 -9.198 1.00 31.62 298 THR A C 1
ATOM 2476 O O . THR A 1 298 ? -5.791 20.281 -8.629 1.00 31.62 298 THR A O 1
ATOM 2479 N N . GLN A 1 299 ? -4.852 22.372 -8.661 1.00 31.81 299 GLN A N 1
ATOM 2480 C CA . GLN A 1 299 ? -5.417 22.939 -7.434 1.00 31.81 299 GLN A CA 1
ATOM 2481 C C . GLN A 1 299 ? -6.945 22.884 -7.444 1.00 31.81 299 GLN A C 1
ATOM 2483 O O . GLN A 1 299 ? -7.526 23.001 -8.550 1.00 31.81 299 GLN A O 1
#

Mean predicted aligned error: 5.14 Å

Secondary structure (DSSP, 8-state):
-TT-PPPSSPEEEEEEEEEE--TT-HHHHHHHHHTGGGG--SSSEEEEEEEE-SS--HHHHHHHHHHHHHH--EEEES--SSS-HHHHHHHHHHHHHHHEEEEEEEEEETT-EE-HHHHHHHHTTS-SSSEEEEEEE-SSTTB-EEEEEEEEEEHHHHHHHHTS-TTT-EE-SSHHHHHHHHHHHHHHTT---EEEE-TTEE-SS-GGG-GGGTT-SSGGGT-SEESS--HHHHHHHHHT----S--SSPPPPEEHHHH-SS-S-B-GGG--GGG----EEGGG-----GGGT------

InterPro domains:
  IPR002659 Glycosyl transferase, family 31 [PF01762] (27-154)
  IPR002659 Glycosyl transferase, family 31 [PTHR11214] (13-190)